Protein 3AL3 (pdb70)

Radius of gyration: 18.43 Å; Cα contacts (8 Å, |Δi|>4): 423; chains: 2; bounding box: 48×38×52 Å

GO terms:
  GO:0090734 site of DNA damage (C, IDA)
  GO:1990166 protein localization to site of double-strand break (P, IDA)
  GO:0140463 chromatin-protein adaptor activity (F, IDA)
  GO:0000077 DNA damage checkpoint signaling (P, IDA)
  GO:0035861 site of double-strand break (C, IDA)
  GO:0005694 chromosome (C, IDA)
  GO:0043539 protein serine/threonine kinase activator activity (F, IDA)
  GO:0141112 broken chromosome clustering (P, IDA)
  GO:0051276 chromosome organization (P, IDA)
  GO:0097680 double-strand break repair via classical nonhomologous end joining (P, IDA)
  GO:0097681 double-strand break repair via alternative nonhomologous end joining (P, IDA)
  GO:0006974 DNA damage response (P, IDA)
  GO:0140031 phosphorylation-dependent prote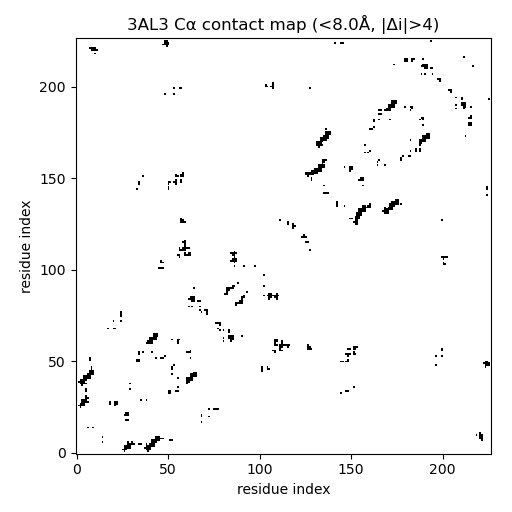in binding (F, IDA)
  GO:0000076 DNA replication checkpoint signaling (P, IDA)
  GO:0000724 double-strand break repair via homologous recombination (P, IDA)
  GO:0005634 nucleus (C, EXP)
  GO:0005694 chromosome (C, EXP)
  GO:0005515 protein binding (F, IPI)
  GO:0005515 protein binding (F, TAS)
  GO:0005634 nucleus (C, TAS)

InterPro domains:
  IPR001357 BRCT domain [PF00533] (105-175)
  IPR001357 BRCT domain [PF00533] (196-271)
  IPR001357 BRCT domain [PF00533] (355-431)
  IPR001357 BRCT domain [PF00533] (549-620)
  IPR001357 BRCT domain [PF00533] (643-723)
  IPR001357 BRCT domain [PF00533] (902-977)
  IPR001357 BRCT domain [PF00533] (1262-1337)
  IPR001357 BRCT domain [PS50172] (101-172)
  IPR001357 BRCT domain [PS50172] (195-284)
  IPR001357 BRCT domain [PS50172] (354-444)
  IPR001357 BRCT domain [PS50172] (548-633)
  IPR001357 BRCT domain [PS50172] (641-738)
  IPR001357 BRCT domain [PS50172] (900-991)
  IPR001357 BRCT domain [PS50172] (1259-1351)
  IPR001357 BRCT domain [SM00292] (103-179)
  IPR001357 BRCT domain [SM00292] (197-274)
  IPR001357 BRCT domain [SM00292] (356-434)
  IPR001357 BRCT domain [SM00292] (550-623)
  IPR001357 BRCT domain [SM00292] (643-728)
  IPR001357 BRCT domain [SM00292] (902-981)

Organism: Homo sapiens (NCBI:txid9606)

Secondary structure (DSSP, 8-state):
---EEEEES--HHHHHHHHHHHHHTT-EE---SS--TT-SEEEESS--SSHHHHHHHHTT-EEE-THHHHHHHHHTS---SGGGBTTSHHHHTT--S--HHHHHHHHHHHHHHHHHHHHHTTT----TTTT-EEEEE--TTTHHHHHHHHHHTT-EE-SS--GGGTTT-SEEEE-----HHHHHHTT-EEEETHHHHHHHH-SSPPPGGGGB-GGG--/-TT---S--

Structure (mmCIF, N/CA/C/O backbone):
data_3AL3
#
_entry.id   3AL3
#
_cell.length_a   78.069
_cell.length_b   78.069
_cell.length_c   136.766
_cell.angle_alpha   90.00
_cell.angle_beta   90.00
_cell.angle_gamma   120.00
#
_symmetry.space_group_name_H-M   'P 62 2 2'
#
loop_
_entity.id
_entity.type
_entity.pdbx_description
1 polymer 'DNA topoisomerase 2-binding protein 1'
2 polymer 'Peptide of Fanconi anemia group J protein'
3 non-polymer 'FORMIC ACID'
4 water water
#
loop_
_atom_site.group_PDB
_atom_site.id
_atom_site.type_symbol
_atom_site.label_atom_id
_atom_site.label_alt_id
_atom_site.label_comp_id
_atom_site.label_asym_id
_atom_site.label_entity_id
_atom_site.label_seq_id
_atom_site.pdbx_PDB_ins_code
_atom_site.Cartn_x
_atom_site.Cartn_y
_atom_site.Cartn_z
_atom_site.occupancy
_atom_site.B_iso_or_equiv
_atom_site.auth_seq_id
_atom_site.auth_comp_id
_atom_site.auth_asym_id
_atom_site.auth_atom_id
_atom_site.pdbx_PDB_model_num
ATOM 1 N N . LYS A 1 8 ? -42.483 -21.406 -7.857 1.00 63.31 1266 LYS A N 1
ATOM 2 C CA . LYS A 1 8 ? -41.116 -21.244 -7.301 1.00 60.58 1266 LYS A CA 1
ATOM 3 C C . LYS A 1 8 ? -40.932 -19.830 -6.745 1.00 58.44 1266 LYS A C 1
ATOM 4 O O . LYS A 1 8 ? -41.573 -18.887 -7.218 1.00 58.68 1266 LYS A O 1
ATOM 6 N N . GLN A 1 9 ? -40.054 -19.692 -5.752 1.00 56.20 1267 GLN A N 1
ATOM 7 C CA . GLN A 1 9 ? -39.693 -18.387 -5.197 1.00 53.50 1267 GLN A CA 1
ATOM 8 C C . GLN A 1 9 ? -38.498 -17.757 -5.902 1.00 49.92 1267 GLN A C 1
ATOM 9 O O . GLN A 1 9 ? -37.539 -18.442 -6.252 1.00 49.49 1267 GLN A O 1
ATOM 15 N N . TYR A 1 10 ? -38.565 -16.445 -6.101 1.00 47.19 1268 TYR A N 1
ATOM 16 C CA . TYR A 1 10 ? -37.507 -15.707 -6.800 1.00 43.87 1268 TYR A CA 1
ATOM 17 C C . TYR A 1 10 ? -37.128 -14.511 -5.949 1.00 41.54 1268 TYR A C 1
ATOM 18 O O . TYR A 1 10 ? -37.580 -13.387 -6.185 1.00 41.19 1268 TYR A O 1
ATOM 27 N N . ILE A 1 11 ? -36.313 -14.779 -4.941 1.00 39.28 1269 ILE A N 1
ATOM 28 C CA . ILE A 1 11 ? -35.926 -13.768 -3.984 1.00 37.83 1269 ILE A CA 1
ATOM 29 C C . ILE A 1 11 ? -34.463 -13.428 -4.226 1.00 35.37 1269 ILE A C 1
ATOM 30 O O . ILE A 1 11 ? -33.572 -14.226 -3.972 1.00 35.41 1269 ILE A O 1
ATOM 35 N N . PHE A 1 12 ? -34.233 -12.236 -4.745 1.00 34.24 1270 PHE A N 1
ATOM 36 C CA . PHE A 1 12 ? -32.903 -11.830 -5.191 1.00 32.68 1270 PHE A CA 1
ATOM 37 C C . PHE A 1 12 ? -32.157 -10.987 -4.176 1.00 32.22 1270 PHE A C 1
ATOM 38 O O . PHE A 1 12 ? -32.756 -10.245 -3.403 1.00 32.00 1270 PHE A O 1
ATOM 46 N N . GLN A 1 13 ? -30.836 -11.118 -4.200 1.00 31.63 1271 GLN A N 1
ATOM 47 C CA . GLN A 1 13 ? -29.973 -10.018 -3.794 1.00 31.56 1271 GLN A CA 1
ATOM 48 C C . GLN A 1 13 ? -29.137 -9.610 -5.005 1.00 31.18 1271 GLN A C 1
ATOM 49 O O . GLN A 1 13 ? -29.122 -10.307 -6.021 1.00 31.13 1271 GLN A O 1
ATOM 55 N N . LEU A 1 14 ? -28.475 -8.465 -4.897 1.00 30.69 1272 LEU A N 1
ATOM 56 C CA . LEU A 1 14 ? -27.671 -7.911 -5.969 1.00 30.31 1272 LEU A CA 1
ATOM 57 C C . LEU A 1 14 ? -26.327 -7.547 -5.371 1.00 30.21 1272 LEU A C 1
ATOM 58 O O . LEU A 1 14 ? -26.258 -7.155 -4.198 1.00 30.54 1272 LEU A O 1
ATOM 63 N N . SER A 1 15 ? -25.263 -7.707 -6.157 1.00 29.47 1273 SER A N 1
ATOM 64 C CA . SER A 1 15 ? -23.914 -7.449 -5.678 1.00 29.19 1273 SER A CA 1
ATOM 65 C C . SER A 1 15 ? -23.011 -6.980 -6.813 1.00 30.43 1273 SER A C 1
ATOM 66 O O . SER A 1 15 ? -23.183 -7.396 -7.958 1.00 30.28 1273 SER A O 1
ATOM 69 N N . SER A 1 16 ? -22.072 -6.097 -6.463 1.00 31.21 1274 SER A N 1
ATOM 70 C CA A SER A 1 16 ? -21.076 -5.557 -7.398 0.50 32.53 1274 SER A CA 1
ATOM 71 C CA B SER A 1 16 ? -21.075 -5.577 -7.395 0.50 32.56 1274 SER A CA 1
ATOM 72 C C . SER A 1 16 ? -21.711 -5.039 -8.682 1.00 33.37 1274 SER A C 1
ATOM 73 O O . SER A 1 16 ? -21.301 -5.410 -9.788 1.00 33.74 1274 SER A O 1
ATOM 78 N N . LEU A 1 17 ? -22.725 -4.183 -8.513 1.00 33.65 1275 LEU A N 1
ATOM 79 C CA . LEU A 1 17 ? -23.401 -3.490 -9.600 1.00 34.56 1275 LEU A CA 1
ATOM 80 C C . LEU A 1 17 ? -23.409 -1.982 -9.332 1.00 36.39 1275 LEU A C 1
ATOM 81 O O . LEU A 1 17 ? -23.398 -1.547 -8.183 1.00 36.07 1275 LEU A O 1
ATOM 86 N N . ASN A 1 18 ? -23.387 -1.201 -10.407 1.00 38.35 1276 ASN A N 1
ATOM 87 C CA A ASN A 1 18 ? -23.548 0.252 -10.325 0.50 40.93 1276 ASN A CA 1
ATOM 88 C CA B ASN A 1 18 ? -23.557 0.247 -10.361 0.50 41.03 1276 ASN A CA 1
ATOM 89 C C . ASN A 1 18 ? -24.915 0.588 -9.727 1.00 41.31 1276 ASN A C 1
ATOM 90 O O . ASN A 1 18 ? -25.880 -0.151 -9.918 1.00 40.69 1276 ASN A O 1
ATOM 99 N N . PRO A 1 19 ? -25.018 1.713 -8.989 1.00 43.66 1277 PRO A N 1
ATOM 100 C CA . PRO A 1 19 ? -26.329 2.087 -8.434 1.00 44.26 1277 PRO A CA 1
ATOM 101 C C . PRO A 1 19 ? -27.480 2.110 -9.437 1.00 44.70 1277 PRO A C 1
ATOM 102 O O . PRO A 1 19 ? -28.593 1.695 -9.101 1.00 44.44 1277 PRO A O 1
ATOM 106 N N . GLN A 1 20 ? -27.223 2.589 -10.651 1.00 45.59 1278 GLN A N 1
ATOM 107 C CA . GLN A 1 20 ? -28.268 2.656 -11.659 1.00 45.73 1278 GLN A CA 1
ATOM 108 C C . GLN A 1 20 ? -28.667 1.250 -12.121 1.00 43.96 1278 GLN A C 1
ATOM 109 O O . GLN A 1 20 ? -29.860 0.990 -12.330 1.00 43.92 1278 GLN A O 1
ATOM 115 N N . GLU A 1 21 ? -27.694 0.346 -12.258 1.00 42.30 1279 GLU A N 1
ATOM 116 C CA . GLU A 1 21 ? -28.000 -1.067 -12.504 1.00 41.06 1279 GLU A CA 1
ATOM 117 C C . GLU A 1 21 ? -28.908 -1.649 -11.412 1.00 39.36 1279 GLU A C 1
ATOM 118 O O . GLU A 1 21 ? -29.852 -2.371 -11.724 1.00 38.92 1279 GLU A O 1
ATOM 124 N N . ARG A 1 22 ? -28.606 -1.355 -10.148 1.00 39.16 1280 ARG A N 1
ATOM 125 C CA . ARG A 1 22 ? -29.354 -1.902 -9.008 1.00 38.42 1280 ARG A CA 1
ATOM 126 C C . ARG A 1 22 ? -30.801 -1.426 -8.994 1.00 39.23 1280 ARG A C 1
ATOM 127 O O . ARG A 1 22 ? -31.718 -2.205 -8.721 1.00 38.55 1280 ARG A O 1
ATOM 135 N N . ILE A 1 23 ? -30.985 -0.143 -9.281 1.00 40.18 1281 ILE A N 1
ATOM 136 C CA . ILE A 1 23 ? -32.298 0.463 -9.358 1.00 41.51 1281 ILE A CA 1
ATOM 137 C C . ILE A 1 23 ? -33.089 -0.143 -10.530 1.00 40.75 1281 ILE A C 1
ATOM 138 O O . ILE A 1 23 ? -34.236 -0.568 -10.346 1.00 40.75 1281 ILE A O 1
ATOM 143 N N . ASP A 1 24 ? -32.459 -0.208 -11.705 1.00 40.02 1282 ASP A N 1
ATOM 144 C CA A ASP A 1 24 ? -33.089 -0.776 -12.904 0.50 39.70 1282 ASP A CA 1
ATOM 145 C CA B ASP A 1 24 ? -33.080 -0.775 -12.897 0.50 40.16 1282 ASP A CA 1
ATOM 146 C C . ASP A 1 24 ? -33.515 -2.218 -12.669 1.00 38.63 1282 ASP A C 1
ATOM 147 O O . ASP A 1 24 ? -34.585 -2.633 -13.101 1.00 39.26 1282 ASP A O 1
ATOM 156 N N . TYR A 1 25 ? -32.668 -2.991 -12.002 1.00 37.34 1283 TYR A N 1
ATOM 157 C CA . TYR A 1 25 ? -32.955 -4.403 -11.812 1.00 36.07 1283 TYR A CA 1
ATOM 158 C C . TYR A 1 25 ? -33.929 -4.698 -10.682 1.00 35.99 1283 TYR A C 1
ATOM 159 O O . TYR A 1 25 ? -34.661 -5.681 -10.748 1.00 35.93 1283 TYR A O 1
ATOM 168 N N . CYS A 1 26 ? -33.921 -3.857 -9.653 1.00 36.49 1284 CYS A N 1
ATOM 169 C CA A CYS A 1 26 ? -34.925 -3.937 -8.590 0.70 37.49 1284 CYS A CA 1
ATOM 170 C CA B CYS A 1 26 ? -34.914 -3.926 -8.590 0.30 37.56 1284 CYS A CA 1
ATOM 171 C C . CYS A 1 26 ? -36.304 -3.766 -9.204 1.00 38.30 1284 CYS A C 1
ATOM 172 O O . CYS A 1 26 ? -37.214 -4.517 -8.899 1.00 39.07 1284 CYS A O 1
ATOM 177 N N . HIS A 1 27 ? -36.437 -2.774 -10.079 1.00 38.86 1285 HIS A N 1
ATOM 178 C CA . HIS A 1 27 ? -37.683 -2.501 -10.776 1.00 39.75 1285 HIS A CA 1
ATOM 179 C C . HIS A 1 27 ? -38.061 -3.668 -11.684 1.00 39.08 1285 HIS A C 1
ATOM 180 O O . HIS A 1 27 ? -39.212 -4.080 -11.697 1.00 39.26 1285 HIS A O 1
ATOM 187 N N . LEU A 1 28 ? -37.095 -4.216 -12.427 1.00 37.41 1286 LEU A N 1
ATOM 188 C CA . LEU A 1 28 ? -37.415 -5.324 -13.325 1.00 36.78 1286 LEU A CA 1
ATOM 189 C C . LEU A 1 28 ? -37.881 -6.544 -12.527 1.00 36.73 1286 LEU A C 1
ATOM 190 O O . LEU A 1 28 ? -38.907 -7.146 -12.841 1.00 37.34 1286 LEU A O 1
ATOM 195 N N . ILE A 1 29 ? -37.141 -6.893 -11.479 1.00 36.12 1287 ILE A N 1
ATOM 196 C CA . ILE A 1 29 ? -37.461 -8.069 -10.685 1.00 36.24 1287 ILE A CA 1
ATOM 197 C C . ILE A 1 29 ? -38.879 -7.979 -10.086 1.00 38.67 1287 ILE A C 1
ATOM 198 O O . ILE A 1 29 ? -39.632 -8.968 -10.080 1.00 39.07 1287 ILE A O 1
ATOM 203 N N . GLU A 1 30 ? -39.247 -6.788 -9.612 1.00 39.65 1288 GLU A N 1
ATOM 204 C CA . GLU A 1 30 ? -40.556 -6.595 -9.012 1.00 42.79 1288 GLU A CA 1
ATOM 205 C C . GLU A 1 30 ? -41.647 -6.743 -10.084 1.00 43.95 1288 GLU A C 1
ATOM 206 O O . GLU A 1 30 ? -42.662 -7.403 -9.848 1.00 44.41 1288 GLU A O 1
ATOM 212 N N . LYS A 1 31 ? -41.401 -6.135 -11.248 1.00 43.52 1289 LYS A N 1
ATOM 213 C CA . LYS A 1 31 ? -42.286 -6.173 -12.405 1.00 45.20 1289 LYS A CA 1
ATOM 214 C C . LYS A 1 31 ? -42.552 -7.626 -12.809 1.00 45.18 1289 LYS A C 1
ATOM 215 O O . LYS A 1 31 ? -43.667 -7.985 -13.178 1.00 46.86 1289 LYS A O 1
ATOM 221 N N . LEU A 1 32 ? -41.520 -8.458 -12.711 1.00 43.74 1290 LEU A N 1
ATOM 222 C CA . LEU A 1 32 ? -41.584 -9.871 -13.084 1.00 43.52 1290 LEU A CA 1
ATOM 223 C C . LEU A 1 32 ? -42.234 -10.727 -12.003 1.00 44.32 1290 LEU A C 1
ATOM 224 O O . LEU A 1 32 ? -42.531 -11.896 -12.222 1.00 44.89 1290 LEU A O 1
ATOM 229 N N . GLY A 1 33 ? -42.435 -10.144 -10.832 1.00 44.15 1291 GLY A N 1
ATOM 230 C CA . GLY A 1 33 ? -43.081 -10.858 -9.736 1.00 46.21 1291 GLY A CA 1
ATOM 231 C C . GLY A 1 33 ? -42.161 -11.439 -8.677 1.00 45.37 1291 GLY A C 1
ATOM 232 O O . GLY A 1 33 ? -42.624 -12.162 -7.794 1.00 46.98 1291 GLY A O 1
ATOM 233 N N . GLY A 1 34 ? -40.868 -11.122 -8.742 1.00 43.51 1292 GLY A N 1
ATOM 234 C CA . GLY A 1 34 ? -39.937 -11.552 -7.704 1.00 42.29 1292 GLY A CA 1
ATOM 235 C C . GLY A 1 34 ? -39.783 -10.513 -6.607 1.00 42.68 1292 GLY A C 1
ATOM 236 O O . GLY A 1 34 ? -40.483 -9.494 -6.599 1.00 43.32 1292 GLY A O 1
ATOM 237 N N . LEU A 1 35 ? -38.862 -10.772 -5.682 1.00 41.89 1293 LEU A N 1
ATOM 238 C CA . LEU A 1 35 ? -38.515 -9.823 -4.629 1.00 42.34 1293 LEU A CA 1
ATOM 239 C C . LEU A 1 35 ? -37.017 -9.569 -4.635 1.00 40.90 1293 LEU A C 1
ATOM 240 O O . LEU A 1 35 ? -36.229 -10.432 -5.058 1.00 39.70 1293 LEU A O 1
ATOM 245 N N . VAL A 1 36 ? -36.633 -8.378 -4.181 1.00 40.97 1294 VAL A N 1
ATOM 246 C CA . VAL A 1 36 ? -35.229 -8.060 -3.953 1.00 40.02 1294 VAL A CA 1
ATOM 247 C C . VAL A 1 36 ? -35.049 -7.681 -2.490 1.00 40.68 1294 VAL A C 1
ATOM 248 O O . VAL A 1 36 ? -35.815 -6.890 -1.919 1.00 41.64 1294 VAL A O 1
ATOM 252 N N . ILE A 1 37 ? -34.041 -8.275 -1.881 1.00 39.98 1295 ILE A N 1
ATOM 253 C CA . ILE A 1 37 ? -33.635 -7.882 -0.543 1.00 40.84 1295 ILE A CA 1
ATOM 254 C C . ILE A 1 37 ? -32.509 -6.865 -0.729 1.00 40.34 1295 ILE A C 1
ATOM 255 O O . ILE A 1 37 ? -31.372 -7.225 -1.105 1.00 39.89 1295 ILE A O 1
ATOM 260 N N . GLU A 1 38 ? -32.852 -5.605 -0.502 1.00 41.20 1296 GLU A N 1
ATOM 261 C CA . GLU A 1 38 ? -31.940 -4.479 -0.647 1.00 42.31 1296 GLU A CA 1
ATOM 262 C C . GLU A 1 38 ? -31.252 -4.213 0.681 1.00 42.76 1296 GLU A C 1
ATOM 263 O O . GLU A 1 38 ? -31.704 -3.404 1.480 1.00 44.39 1296 GLU A O 1
ATOM 269 N N . LYS A 1 39 ? -30.196 -4.970 0.938 1.00 41.65 1297 LYS A N 1
ATOM 270 C CA . LYS A 1 39 ? -29.411 -4.817 2.146 1.00 41.97 1297 LYS A CA 1
ATOM 271 C C . LYS A 1 39 ? -27.972 -4.823 1.695 1.00 40.89 1297 LYS A C 1
ATOM 272 O O . LYS A 1 39 ? -27.646 -5.409 0.651 1.00 38.88 1297 LYS A O 1
ATOM 278 N N . GLN A 1 40 ? -27.126 -4.181 2.495 1.00 42.07 1298 GLN A N 1
ATOM 279 C CA . GLN A 1 40 ? -25.688 -4.164 2.291 1.00 41.51 1298 GLN A CA 1
ATOM 280 C C . GLN A 1 40 ? -25.117 -5.519 2.653 1.00 40.10 1298 GLN A C 1
ATOM 281 O O . GLN A 1 40 ? -24.025 -5.890 2.197 1.00 39.60 1298 GLN A O 1
ATOM 287 N N . CYS A 1 41 ? -25.850 -6.248 3.493 1.00 39.52 1299 CYS A N 1
ATOM 288 C CA A CYS A 1 41 ? -25.332 -7.533 3.928 0.50 37.87 1299 CYS A CA 1
ATOM 289 C CA B CYS A 1 41 ? -25.457 -7.546 4.046 0.50 38.90 1299 CYS A CA 1
ATOM 290 C C . CYS A 1 41 ? -26.065 -8.703 3.289 1.00 37.34 1299 CYS A C 1
ATOM 291 O O . CYS A 1 41 ? -27.111 -8.543 2.652 1.00 37.38 1299 CYS A O 1
ATOM 296 N N . PHE A 1 42 ? -25.470 -9.874 3.451 1.00 35.37 1300 PHE A N 1
ATOM 297 C CA . PHE A 1 42 ? -26.057 -11.082 2.930 1.00 35.36 1300 PHE A CA 1
ATOM 298 C C . PHE A 1 42 ? -27.282 -11.441 3.747 1.00 36.34 1300 PHE A C 1
ATOM 299 O O . PHE A 1 42 ? -27.306 -11.240 4.956 1.00 36.76 1300 PHE A O 1
ATOM 307 N N . ASP A 1 43 ? -28.299 -11.967 3.074 1.00 36.84 1301 ASP A N 1
ATOM 308 C CA . ASP A 1 43 ? -29.516 -12.389 3.752 1.00 37.85 1301 ASP A CA 1
ATOM 309 C C . ASP A 1 43 ? -29.852 -13.780 3.220 1.00 37.96 1301 ASP A C 1
ATOM 310 O O . ASP A 1 43 ? -30.167 -13.925 2.039 1.00 37.57 1301 ASP A O 1
ATOM 315 N N . PRO A 1 44 ? -29.772 -14.809 4.088 1.00 38.95 1302 PRO A N 1
ATOM 316 C CA . PRO A 1 44 ? -30.029 -16.221 3.744 1.00 39.56 1302 PRO A CA 1
ATOM 317 C C . PRO A 1 44 ? -31.435 -16.544 3.203 1.00 40.55 1302 PRO A C 1
ATOM 318 O O . PRO A 1 44 ? -31.629 -17.617 2.633 1.00 41.60 1302 PRO A O 1
ATOM 322 N N . THR A 1 45 ? -32.392 -15.630 3.361 1.00 40.66 1303 THR A N 1
ATOM 323 C CA . THR A 1 45 ? -33.730 -15.764 2.754 1.00 41.42 1303 THR A CA 1
ATOM 324 C C . THR A 1 45 ? -33.692 -15.753 1.213 1.00 40.55 1303 THR A C 1
ATOM 325 O O . THR A 1 45 ? -34.577 -16.326 0.566 1.00 41.23 1303 THR A O 1
ATOM 329 N N . CYS A 1 46 ? -32.687 -15.095 0.632 1.00 38.40 1304 CYS A N 1
ATOM 330 C CA . CYS A 1 46 ? -32.584 -14.998 -0.829 1.00 38.16 1304 CYS A CA 1
ATOM 331 C C . CYS A 1 46 ? -32.358 -16.362 -1.499 1.00 37.76 1304 CYS A C 1
ATOM 332 O O . CYS A 1 46 ? -31.853 -17.307 -0.877 1.00 38.01 1304 CYS A O 1
ATOM 335 N N . THR A 1 47 ? -32.762 -16.469 -2.761 1.00 37.58 1305 THR A N 1
ATOM 336 C CA . THR A 1 47 ? -32.642 -17.731 -3.503 1.00 37.50 1305 THR A CA 1
ATOM 337 C C . THR A 1 47 ? -31.738 -17.563 -4.726 1.00 36.81 1305 THR A C 1
ATOM 338 O O . THR A 1 47 ? -31.174 -18.541 -5.232 1.00 36.65 1305 THR A O 1
ATOM 342 N N . HIS A 1 48 ? -31.632 -16.319 -5.199 1.00 35.28 1306 HIS A N 1
ATOM 343 C CA . HIS A 1 48 ? -30.826 -15.974 -6.362 1.00 34.22 1306 HIS A CA 1
ATOM 344 C C . HIS A 1 48 ? -30.040 -14.740 -6.025 1.00 33.12 1306 HIS A C 1
ATOM 345 O O . HIS A 1 48 ? -30.469 -13.938 -5.195 1.00 33.07 1306 HIS A O 1
ATOM 352 N N . ILE A 1 49 ? -28.904 -14.569 -6.699 1.00 32.66 1307 ILE A N 1
ATOM 353 C CA . ILE A 1 49 ? -28.159 -13.317 -6.630 1.00 32.14 1307 ILE A CA 1
ATOM 354 C C . ILE A 1 49 ? -27.632 -13.039 -8.032 1.00 31.77 1307 ILE A C 1
ATOM 355 O O . ILE A 1 49 ? -27.149 -13.949 -8.717 1.00 31.43 1307 ILE A O 1
ATOM 360 N N . VAL A 1 50 ? -27.772 -11.792 -8.469 1.00 31.13 1308 VAL A N 1
ATOM 361 C CA . VAL A 1 50 ? -27.153 -11.348 -9.709 1.00 30.75 1308 VAL A CA 1
ATOM 362 C C . VAL A 1 50 ? -25.916 -10.541 -9.323 1.00 30.97 1308 VAL A C 1
ATOM 363 O O . VAL A 1 50 ? -25.993 -9.637 -8.483 1.00 29.35 1308 VAL A O 1
ATOM 367 N N . VAL A 1 51 ? -24.783 -10.902 -9.928 1.00 31.51 1309 VAL A N 1
ATOM 368 C CA . VAL A 1 51 ? -23.479 -10.342 -9.575 1.00 31.98 1309 VAL A CA 1
ATOM 369 C C . VAL A 1 51 ? -22.854 -9.715 -10.817 1.00 33.08 1309 VAL A C 1
ATOM 370 O O . VAL A 1 51 ? -22.825 -10.337 -11.892 1.00 33.01 1309 VAL A O 1
ATOM 374 N N . GLY A 1 52 ? -22.381 -8.472 -10.679 1.00 33.67 1310 GLY A N 1
ATOM 375 C CA . GLY A 1 52 ? -21.753 -7.772 -11.807 1.00 34.72 1310 GLY A CA 1
ATOM 376 C C . GLY A 1 52 ? -20.347 -8.290 -12.013 1.00 36.61 1310 GLY A C 1
ATOM 377 O O . GLY A 1 52 ? -19.937 -8.574 -13.146 1.00 37.30 1310 GLY A O 1
ATOM 378 N N . HIS A 1 53 ? -19.626 -8.442 -10.901 1.00 36.79 1311 HIS A N 1
ATOM 379 C CA . HIS A 1 53 ? -18.238 -8.896 -10.903 1.00 39.08 1311 HIS A CA 1
ATOM 380 C C . HIS A 1 53 ? -17.991 -9.862 -9.756 1.00 38.24 1311 HIS A C 1
ATOM 381 O O . HIS A 1 53 ? -18.127 -9.487 -8.593 1.00 38.60 1311 HIS A O 1
ATOM 388 N N . PRO A 1 54 ? -17.640 -11.116 -10.071 1.00 38.49 1312 PRO A N 1
ATOM 389 C CA . PRO A 1 54 ? -17.288 -12.054 -8.996 1.00 38.04 1312 PRO A CA 1
ATOM 390 C C . PRO A 1 54 ? -16.147 -11.514 -8.110 1.00 38.42 1312 PRO A C 1
ATOM 391 O O . PRO A 1 54 ? -15.089 -11.169 -8.625 1.00 39.77 1312 PRO A O 1
ATOM 395 N N . LEU A 1 55 ? -16.385 -11.421 -6.798 1.00 37.75 1313 LEU A N 1
ATOM 396 C CA . LEU A 1 55 ? -15.435 -10.846 -5.826 1.00 37.70 1313 LEU A CA 1
ATOM 397 C C . LEU A 1 55 ? -15.479 -11.666 -4.535 1.00 36.73 1313 LEU A C 1
ATOM 398 O O . LEU A 1 55 ? -16.406 -12.454 -4.330 1.00 37.00 1313 LEU A O 1
ATOM 403 N N . ARG A 1 56 ? -14.488 -11.489 -3.666 1.00 36.40 1314 ARG A N 1
ATOM 404 C CA . ARG A 1 56 ? -14.450 -12.181 -2.377 1.00 35.99 1314 ARG A CA 1
ATOM 405 C C . ARG A 1 56 ? -15.147 -11.335 -1.301 1.00 34.76 1314 ARG A C 1
ATOM 406 O O . ARG A 1 56 ? -14.573 -11.030 -0.244 1.00 34.12 1314 ARG A O 1
ATOM 414 N N . ASN A 1 57 ? -16.377 -10.938 -1.600 1.00 33.78 1315 ASN A N 1
ATOM 415 C CA . ASN A 1 57 ? -17.161 -10.165 -0.655 1.00 33.18 1315 ASN A CA 1
ATOM 416 C C . ASN A 1 57 ? -18.203 -11.054 0.000 1.00 32.46 1315 ASN A C 1
ATOM 417 O O . ASN A 1 57 ? -18.380 -12.230 -0.383 1.00 32.49 1315 ASN A O 1
ATOM 422 N N . GLU A 1 58 ? -18.866 -10.503 1.011 1.00 32.09 1316 GLU A N 1
ATOM 423 C CA . GLU A 1 58 ? -19.807 -11.228 1.837 1.00 30.86 1316 GLU A CA 1
ATOM 424 C C . GLU A 1 58 ? -20.934 -11.871 1.036 1.00 30.48 1316 GLU A C 1
ATOM 425 O O . GLU A 1 58 ? -21.190 -13.066 1.186 1.00 30.45 1316 GLU A O 1
ATOM 431 N N . LYS A 1 59 ? -21.630 -11.102 0.202 1.00 31.01 1317 LYS A N 1
ATOM 432 C CA . LYS A 1 59 ? -22.752 -11.690 -0.577 1.00 30.67 1317 LYS A CA 1
ATOM 433 C C . LYS A 1 59 ? -22.338 -12.835 -1.506 1.00 30.63 1317 LYS A C 1
ATOM 434 O O . LYS A 1 59 ? -23.035 -13.852 -1.624 1.00 31.23 1317 LYS A O 1
ATOM 440 N N . TYR A 1 60 ? -21.226 -12.663 -2.204 1.00 30.79 1318 TYR A N 1
ATOM 441 C CA . TYR A 1 60 ? -20.805 -13.671 -3.171 1.00 30.76 1318 TYR A CA 1
ATOM 442 C C . TYR A 1 60 ? -20.428 -14.974 -2.473 1.00 31.36 1318 TYR A C 1
ATOM 443 O O . TYR A 1 60 ? -20.979 -16.046 -2.785 1.00 31.43 1318 TYR A O 1
ATOM 452 N N . LEU A 1 61 ? -19.522 -14.872 -1.505 1.00 30.81 1319 LEU A N 1
ATOM 453 C CA . LEU A 1 61 ? -19.029 -16.055 -0.800 1.00 32.00 1319 LEU A CA 1
ATOM 454 C C . LEU A 1 61 ? -20.119 -16.767 -0.024 1.00 32.72 1319 LEU A C 1
ATOM 455 O O . LEU A 1 61 ? -20.160 -17.998 -0.022 1.00 33.98 1319 LEU A O 1
ATOM 460 N N . ALA A 1 62 ? -20.996 -16.004 0.629 1.00 32.36 1320 ALA A N 1
ATOM 461 C CA . ALA A 1 62 ? -22.072 -16.610 1.405 1.00 33.11 1320 ALA A CA 1
ATOM 462 C C . ALA A 1 62 ? -23.135 -17.311 0.526 1.00 34.00 1320 ALA A C 1
ATOM 463 O O . ALA A 1 62 ? -23.706 -18.329 0.925 1.00 34.40 1320 ALA A O 1
ATOM 465 N N . SER A 1 63 ? -23.421 -16.734 -0.640 1.00 33.39 1321 SER A N 1
ATOM 466 C CA . SER A 1 63 ? -24.303 -17.362 -1.625 1.00 34.45 1321 SER A CA 1
ATOM 467 C C . SER A 1 63 ? -23.733 -18.694 -2.110 1.00 34.91 1321 SER A C 1
ATOM 468 O O . SER A 1 63 ? -24.464 -19.651 -2.300 1.00 35.87 1321 SER A O 1
ATOM 471 N N . VAL A 1 64 ? -22.425 -18.741 -2.330 1.00 34.95 1322 VAL A N 1
ATOM 472 C CA . VAL A 1 64 ? -21.771 -19.984 -2.721 1.00 35.86 1322 VAL A CA 1
ATOM 473 C C . VAL A 1 64 ? -21.829 -21.006 -1.582 1.00 36.54 1322 VAL A C 1
ATOM 474 O O . VAL A 1 64 ? -22.197 -22.168 -1.803 1.00 37.36 1322 VAL A O 1
ATOM 478 N N . ALA A 1 65 ? -21.498 -20.563 -0.364 1.00 35.44 1323 ALA A N 1
ATOM 479 C CA . ALA A 1 65 ? -21.508 -21.439 0.804 1.00 35.99 1323 ALA A CA 1
ATOM 480 C C . ALA A 1 65 ? -22.865 -22.070 1.016 1.00 37.05 1323 ALA A C 1
ATOM 481 O O . ALA A 1 65 ? -22.963 -23.156 1.597 1.00 38.50 1323 ALA A O 1
ATOM 483 N N . ALA A 1 66 ? -23.921 -21.406 0.544 1.00 36.76 1324 ALA A N 1
ATOM 484 C CA . ALA A 1 66 ? -25.269 -21.963 0.695 1.00 37.83 1324 ALA A CA 1
ATOM 485 C C . ALA A 1 66 ? -25.834 -22.508 -0.611 1.00 38.14 1324 ALA A C 1
ATOM 486 O O . ALA A 1 66 ? -26.974 -22.954 -0.653 1.00 39.01 1324 ALA A O 1
ATOM 488 N N . GLY A 1 67 ? -25.042 -22.453 -1.676 1.00 37.69 1325 GLY A N 1
ATOM 489 C CA . GLY A 1 67 ? -25.457 -23.010 -2.966 1.00 38.38 1325 GLY A CA 1
ATOM 490 C C . GLY A 1 67 ? -26.621 -22.286 -3.620 1.00 37.83 1325 GLY A C 1
ATOM 491 O O . GLY A 1 67 ? -27.530 -22.913 -4.134 1.00 38.93 1325 GLY A O 1
ATOM 492 N N . LYS A 1 68 ? -26.593 -20.957 -3.609 1.00 36.30 1326 LYS A N 1
ATOM 493 C CA . LYS A 1 68 ? -27.624 -20.181 -4.289 1.00 35.63 1326 LYS A CA 1
ATOM 494 C C . LYS A 1 68 ? -27.331 -20.156 -5.791 1.00 35.27 1326 LYS A C 1
ATOM 495 O O . LYS A 1 68 ? -26.223 -20.484 -6.211 1.00 33.61 1326 LYS A O 1
ATOM 501 N N . TRP A 1 69 ? -28.329 -19.780 -6.589 1.00 35.34 1327 TRP A N 1
ATOM 502 C CA . TRP A 1 69 ? -28.086 -19.420 -7.979 1.00 35.41 1327 TRP A CA 1
ATOM 503 C C . TRP A 1 69 ? -27.272 -18.134 -8.016 1.00 34.16 1327 TRP A C 1
ATOM 504 O O . TRP A 1 69 ? -27.705 -17.117 -7.474 1.00 33.53 1327 TRP A O 1
ATOM 515 N N . VAL A 1 70 ? -26.089 -18.188 -8.626 1.00 33.81 1328 VAL A N 1
ATOM 516 C CA . VAL A 1 70 ? -25.219 -17.014 -8.759 1.00 32.50 1328 VAL A CA 1
ATOM 517 C C . VAL A 1 70 ? -25.154 -16.648 -10.243 1.00 32.95 1328 VAL A C 1
ATOM 518 O O . VAL A 1 70 ? -24.564 -17.368 -11.047 1.00 32.93 1328 VAL A O 1
ATOM 522 N N . LEU A 1 71 ? -25.807 -15.543 -10.600 1.00 32.97 1329 LEU A N 1
ATOM 523 C CA . LEU A 1 71 ? -26.187 -15.329 -11.986 1.00 33.62 1329 LEU A CA 1
ATOM 524 C C . LEU A 1 71 ? -25.618 -14.053 -12.576 1.00 33.81 1329 LEU A C 1
ATOM 525 O O . LEU A 1 71 ? -25.476 -13.038 -11.891 1.00 32.81 1329 LEU A O 1
ATOM 530 N N . HIS A 1 72 ? -25.280 -14.140 -13.857 1.00 33.85 1330 HIS A N 1
ATOM 531 C CA . HIS A 1 72 ? -24.844 -13.009 -14.662 1.00 33.85 1330 HIS A CA 1
ATOM 532 C C . HIS A 1 72 ? -26.033 -12.103 -15.032 1.00 33.76 1330 HIS A C 1
ATOM 533 O O . HIS A 1 72 ? -27.153 -12.587 -15.195 1.00 34.21 1330 HIS A O 1
ATOM 540 N N . ARG A 1 73 ? -25.789 -10.804 -15.214 1.00 33.85 1331 ARG A N 1
ATOM 541 C CA . ARG A 1 73 ? -26.863 -9.841 -15.528 1.00 33.90 1331 ARG A CA 1
ATOM 542 C C . ARG A 1 73 ? -27.667 -10.153 -16.806 1.00 34.51 1331 ARG A C 1
ATOM 543 O O . ARG A 1 73 ? -28.840 -9.766 -16.922 1.00 34.36 1331 ARG A O 1
ATOM 551 N N . SER A 1 74 ? -27.049 -10.822 -17.778 1.00 34.91 1332 SER A N 1
ATOM 552 C CA . SER A 1 74 ? -27.789 -11.202 -18.991 1.00 35.42 1332 SER A CA 1
ATOM 553 C C . SER A 1 74 ? -28.997 -12.077 -18.660 1.00 34.76 1332 SER A C 1
ATOM 554 O O . SER A 1 74 ? -29.973 -12.098 -19.408 1.00 35.91 1332 SER A O 1
ATOM 557 N N . TYR A 1 75 ? -28.943 -12.789 -17.540 1.00 34.87 1333 TYR A N 1
ATOM 558 C CA . TYR A 1 75 ? -30.121 -13.503 -17.033 1.00 35.29 1333 TYR A CA 1
ATOM 559 C C . TYR A 1 75 ? -31.360 -12.619 -17.019 1.00 35.73 1333 TYR A C 1
ATOM 560 O O . TYR A 1 75 ? -32.404 -12.983 -17.577 1.00 36.76 1333 TYR A O 1
ATOM 569 N N . LEU A 1 76 ? -31.247 -11.468 -16.360 1.00 35.19 1334 LEU A N 1
ATOM 570 C CA . LEU A 1 76 ? -32.378 -10.569 -16.208 1.00 35.28 1334 LEU A CA 1
ATOM 571 C C . LEU A 1 76 ? -32.805 -9.954 -17.538 1.00 36.69 1334 LEU A C 1
ATOM 572 O O . LEU A 1 76 ? -34.001 -9.727 -17.763 1.00 36.94 1334 LEU A O 1
ATOM 577 N N . GLU A 1 77 ? -31.839 -9.681 -18.420 1.00 37.67 1335 GLU A N 1
ATOM 578 C CA . GLU A 1 77 ? -32.179 -9.222 -19.775 1.00 39.12 1335 GLU A CA 1
ATOM 579 C C . GLU A 1 77 ? -32.951 -10.267 -20.591 1.00 39.87 1335 GLU A C 1
ATOM 580 O O . GLU A 1 77 ? -33.837 -9.920 -21.380 1.00 41.74 1335 GLU A O 1
ATOM 586 N N . ALA A 1 78 ? -32.622 -11.541 -20.411 1.00 39.71 1336 ALA A N 1
ATOM 587 C CA . ALA A 1 78 ? -33.395 -12.619 -21.043 1.00 40.67 1336 ALA A CA 1
ATOM 588 C C . ALA A 1 78 ? -34.780 -12.711 -20.410 1.00 41.10 1336 ALA A C 1
ATOM 589 O O . ALA A 1 78 ? -35.762 -13.002 -21.096 1.00 42.30 1336 ALA A O 1
ATOM 591 N N . CYS A 1 79 ? -34.861 -12.456 -19.100 1.00 40.10 1337 CYS A N 1
ATOM 592 C CA . CYS A 1 79 ? -36.160 -12.434 -18.412 1.00 40.77 1337 CYS A CA 1
ATOM 593 C C . CYS A 1 79 ? -37.051 -11.320 -18.959 1.00 41.57 1337 CYS A C 1
ATOM 594 O O . CYS A 1 79 ? -38.214 -11.550 -19.259 1.00 42.45 1337 CYS A O 1
ATOM 597 N N . ARG A 1 80 ? -36.489 -10.118 -19.070 1.00 42.05 1338 ARG A N 1
ATOM 598 C CA . ARG A 1 80 ? -37.161 -8.933 -19.623 1.00 43.78 1338 ARG A CA 1
ATOM 599 C C . ARG A 1 80 ? -37.761 -9.215 -21.014 1.00 45.57 1338 ARG A C 1
ATOM 600 O O . ARG A 1 80 ? -38.898 -8.835 -21.294 1.00 47.07 1338 ARG A O 1
ATOM 608 N N . THR A 1 81 ? -37.004 -9.914 -21.860 1.00 46.47 1339 THR A N 1
ATOM 609 C CA . THR A 1 81 ? -37.444 -10.261 -23.216 1.00 47.94 1339 THR A CA 1
ATOM 610 C C . THR A 1 81 ? -38.593 -11.264 -23.155 1.00 49.05 1339 THR A C 1
ATOM 611 O O . THR A 1 81 ? -39.603 -11.122 -23.860 1.00 49.91 1339 THR A O 1
ATOM 615 N N . ALA A 1 82 ? -38.433 -12.269 -22.299 1.00 48.46 1340 ALA A N 1
ATOM 616 C CA . ALA A 1 82 ? -39.391 -13.354 -22.218 1.00 49.77 1340 ALA A CA 1
ATOM 617 C C . ALA A 1 82 ? -40.689 -12.924 -21.523 1.00 50.01 1340 ALA A C 1
ATOM 618 O O . ALA A 1 82 ? -41.760 -13.482 -21.799 1.00 51.53 1340 ALA A O 1
ATOM 620 N N . GLY A 1 83 ? -40.585 -11.937 -20.631 1.00 48.29 1341 GLY A N 1
ATOM 621 C CA . GLY A 1 83 ? -41.729 -11.446 -19.855 1.00 48.33 1341 GLY A CA 1
ATOM 622 C C . GLY A 1 83 ? -41.987 -12.258 -18.603 1.00 48.74 1341 GLY A C 1
ATOM 623 O O . GLY A 1 83 ? -43.054 -12.136 -17.978 1.00 49.26 1341 GLY A O 1
ATOM 624 N N . HIS A 1 84 ? -41.014 -13.105 -18.251 1.00 48.14 1342 HIS A N 1
ATOM 625 C CA . HIS A 1 84 ? -41.061 -13.933 -17.043 1.00 48.21 1342 HIS A CA 1
ATOM 626 C C . HIS A 1 84 ? -39.663 -14.429 -16.682 1.00 46.75 1342 HIS A C 1
ATOM 627 O O . HIS A 1 84 ? -38.729 -14.275 -17.475 1.00 45.70 1342 HIS A O 1
ATOM 634 N N . PHE A 1 85 ? -39.535 -15.035 -15.499 1.00 45.76 1343 PHE A N 1
ATOM 635 C CA . PHE A 1 85 ? -38.291 -15.673 -15.083 1.00 44.32 1343 PHE A CA 1
ATOM 636 C C . PHE A 1 85 ? -38.000 -16.924 -15.913 1.00 45.26 1343 PHE A C 1
ATOM 637 O O . PHE A 1 85 ? -38.764 -17.893 -15.869 1.00 47.19 1343 PHE A O 1
ATOM 645 N N . VAL A 1 86 ? -36.906 -16.893 -16.679 1.00 43.83 1344 VAL A N 1
ATOM 646 C CA . VAL A 1 86 ? -36.497 -18.050 -17.482 1.00 44.54 1344 VAL A CA 1
ATOM 647 C C . VAL A 1 86 ? -35.628 -19.022 -16.676 1.00 44.72 1344 VAL A C 1
ATOM 648 O O . VAL A 1 86 ? -35.273 -18.737 -15.528 1.00 42.87 1344 VAL A O 1
ATOM 652 N N . GLN A 1 87 ? -35.307 -20.170 -17.277 1.00 46.32 1345 GLN A N 1
ATOM 653 C CA A GLN A 1 87 ? -34.423 -21.141 -16.636 0.50 46.93 1345 GLN A CA 1
ATOM 654 C CA B GLN A 1 87 ? -34.413 -21.157 -16.670 0.50 46.85 1345 GLN A CA 1
ATOM 655 C C . GLN A 1 87 ? -33.062 -20.513 -16.339 1.00 44.87 1345 GLN A C 1
ATOM 656 O O . GLN A 1 87 ? -32.492 -19.812 -17.176 1.00 44.47 1345 GLN A O 1
ATOM 667 N N . GLU A 1 88 ? -32.559 -20.758 -15.130 1.00 43.61 1346 GLU A N 1
ATOM 668 C CA . GLU A 1 88 ? -31.309 -20.167 -14.647 1.00 41.87 1346 GLU A CA 1
ATOM 669 C C . GLU A 1 88 ? -30.016 -20.726 -15.259 1.00 42.93 1346 GLU A C 1
ATOM 670 O O . GLU A 1 88 ? -29.027 -19.997 -15.382 1.00 41.89 1346 GLU A O 1
ATOM 676 N N . GLU A 1 89 ? -30.029 -22.002 -15.632 1.00 45.11 1347 GLU A N 1
ATOM 677 C CA . GLU A 1 89 ? -28.806 -22.763 -15.947 1.00 46.88 1347 GLU A CA 1
ATOM 678 C C . GLU A 1 89 ? -27.819 -22.074 -16.892 1.00 45.98 1347 GLU A C 1
ATOM 679 O O . GLU A 1 89 ? -26.622 -22.030 -16.609 1.00 45.33 1347 GLU A O 1
ATOM 685 N N . ASP A 1 90 ? -28.322 -21.530 -17.997 1.00 46.00 1348 ASP A N 1
ATOM 686 C CA . ASP A 1 90 ? -27.452 -20.954 -19.030 1.00 46.34 1348 ASP A CA 1
ATOM 687 C C . ASP A 1 90 ? -26.900 -19.575 -18.664 1.00 43.74 1348 ASP A C 1
ATOM 688 O O . ASP A 1 90 ? -26.136 -18.993 -19.436 1.00 43.48 1348 ASP A O 1
ATOM 693 N N . TYR A 1 91 ? -27.277 -19.069 -17.484 1.00 41.12 1349 TYR A N 1
ATOM 694 C CA . TYR A 1 91 ? -26.861 -17.738 -17.038 1.00 39.10 1349 TYR A CA 1
ATOM 695 C C . TYR A 1 91 ? -26.060 -17.764 -15.740 1.00 38.20 1349 TYR A C 1
ATOM 696 O O . TYR A 1 91 ? -25.692 -16.716 -15.208 1.00 36.58 1349 TYR A O 1
ATOM 705 N N . GLU A 1 92 ? -25.786 -18.964 -15.242 1.00 38.66 1350 GLU A N 1
ATOM 706 C CA . GLU A 1 92 ? -24.991 -19.119 -14.033 1.00 37.97 1350 GLU A CA 1
ATOM 707 C C . GLU A 1 92 ? -23.564 -18.677 -14.363 1.00 38.43 1350 GLU A C 1
ATOM 708 O O . GLU A 1 92 ? -23.041 -18.985 -15.451 1.00 39.59 1350 GLU A O 1
ATOM 714 N N . TRP A 1 93 ? -22.939 -17.957 -13.439 1.00 37.44 1351 TRP A N 1
ATOM 715 C CA . TRP A 1 93 ? -21.579 -17.445 -13.642 1.00 38.28 1351 TRP A CA 1
ATOM 716 C C . TRP A 1 93 ? -20.579 -18.554 -13.990 1.00 40.37 1351 TRP A C 1
ATOM 717 O O . TRP A 1 93 ? -19.673 -18.355 -14.805 1.00 41.77 1351 TRP A O 1
ATOM 728 N N . GLY A 1 94 ? -20.743 -19.717 -13.364 1.00 41.21 1352 GLY A N 1
ATOM 729 C CA . GLY A 1 94 ? -19.840 -20.851 -13.599 1.00 43.74 1352 GLY A CA 1
ATOM 730 C C . GLY A 1 94 ? -20.091 -21.647 -14.871 1.00 46.48 1352 GLY A C 1
ATOM 731 O O . GLY A 1 94 ? -19.308 -22.524 -15.214 1.00 48.53 1352 GLY A O 1
ATOM 732 N N . SER A 1 95 ? -21.172 -21.347 -15.584 1.00 46.89 1353 SER A N 1
ATOM 733 C CA . SER A 1 95 ? -21.512 -22.109 -16.770 1.00 49.57 1353 SER A CA 1
ATOM 734 C C . SER A 1 95 ? -20.702 -21.658 -17.976 1.00 51.53 1353 SER A C 1
ATOM 735 O O . SER A 1 95 ? -20.241 -20.505 -18.024 1.00 50.16 1353 SER A O 1
ATOM 738 N N . SER A 1 96 ? -20.543 -22.578 -18.935 1.00 54.30 1354 SER A N 1
ATOM 739 C CA . SER A 1 96 ? -19.802 -22.338 -20.167 1.00 57.37 1354 SER A CA 1
ATOM 740 C C . SER A 1 96 ? -20.421 -21.208 -20.969 1.00 56.88 1354 SER A C 1
ATOM 741 O O . SER A 1 96 ? -19.703 -20.401 -21.567 1.00 56.87 1354 SE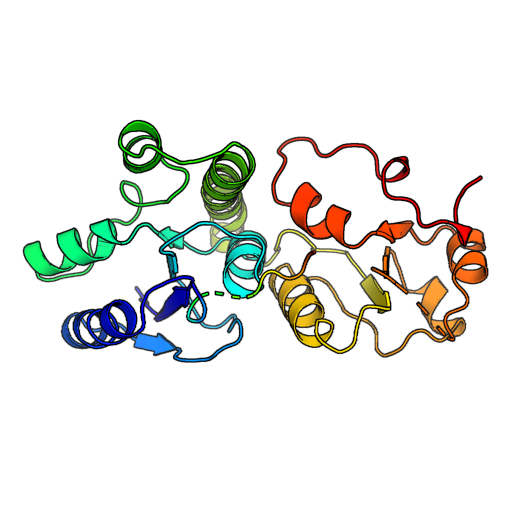R A O 1
ATOM 744 N N . SER A 1 97 ? -21.753 -21.170 -20.988 1.00 56.73 1355 SER A N 1
ATOM 745 C CA . SER A 1 97 ? -22.494 -20.134 -21.704 1.00 57.08 1355 SER A CA 1
ATOM 746 C C . SER A 1 97 ? -22.032 -18.738 -21.285 1.00 55.14 1355 SER A C 1
ATOM 747 O O . SER A 1 97 ? -21.950 -17.837 -22.116 1.00 56.24 1355 SER A O 1
ATOM 750 N N . ILE A 1 98 ? -21.723 -18.567 -20.004 1.00 53.29 1356 ILE A N 1
ATOM 751 C CA . ILE A 1 98 ? -21.264 -17.272 -19.503 1.00 51.66 1356 ILE A CA 1
ATOM 752 C C . ILE A 1 98 ? -19.745 -17.180 -19.598 1.00 53.51 1356 ILE A C 1
ATOM 753 O O . ILE A 1 98 ? -19.217 -16.264 -20.228 1.00 54.21 1356 ILE A O 1
ATOM 758 N N . LEU A 1 99 ? -19.053 -18.155 -19.020 1.00 55.03 1357 LEU A N 1
ATOM 759 C CA . LEU A 1 99 ? -17.595 -18.125 -18.981 1.00 57.32 1357 LEU A CA 1
ATOM 760 C C . LEU A 1 99 ? -16.929 -18.063 -20.355 1.00 60.89 1357 LEU A C 1
ATOM 761 O O . LEU A 1 99 ? -15.947 -17.341 -20.515 1.00 62.18 1357 LEU A O 1
ATOM 766 N N . ASP A 1 100 ? -17.473 -18.773 -21.345 1.00 63.46 1358 ASP A N 1
ATOM 767 C CA . ASP A 1 100 ? -16.875 -18.809 -22.691 1.00 67.28 1358 ASP A CA 1
ATOM 768 C C . ASP A 1 100 ? -17.008 -17.505 -23.459 1.00 67.74 1358 ASP A C 1
ATOM 769 O O . ASP A 1 100 ? -16.176 -17.193 -24.315 1.00 69.39 1358 ASP A O 1
ATOM 774 N N . VAL A 1 101 ? -18.061 -16.756 -23.147 1.00 66.17 1359 VAL A N 1
ATOM 775 C CA . VAL A 1 101 ? -18.389 -15.530 -23.867 1.00 66.80 1359 VAL A CA 1
ATOM 776 C C . VAL A 1 101 ? -17.659 -14.328 -23.263 1.00 66.06 1359 VAL A C 1
ATOM 777 O O . VAL A 1 101 ? -17.256 -13.412 -23.982 1.00 67.51 1359 VAL A O 1
ATOM 781 N N . LEU A 1 102 ? -17.461 -14.340 -21.951 1.00 64.20 1360 LEU A N 1
ATOM 782 C CA . LEU A 1 102 ? -16.869 -13.186 -21.295 1.00 63.48 1360 LEU A CA 1
ATOM 783 C C . LEU A 1 102 ? -15.343 -13.114 -21.421 1.00 66.24 1360 LEU A C 1
ATOM 784 O O . LEU A 1 102 ? -14.655 -14.133 -21.548 1.00 67.79 1360 LEU A O 1
ATOM 789 N N . THR A 1 103 ? -14.837 -11.886 -21.419 1.00 66.97 1361 THR A N 1
ATOM 790 C CA . THR A 1 103 ? -13.407 -11.618 -21.359 1.00 69.77 1361 THR A CA 1
ATOM 791 C C . THR A 1 103 ? -13.111 -10.922 -20.019 1.00 68.42 1361 THR A C 1
ATOM 792 O O . THR A 1 103 ? -14.033 -10.649 -19.238 1.00 66.27 1361 THR A O 1
ATOM 796 N N . GLY A 1 104 ? -11.839 -10.666 -19.729 1.00 70.39 1362 GLY A N 1
ATOM 797 C CA . GLY A 1 104 ? -11.463 -9.947 -18.504 1.00 69.63 1362 GLY A CA 1
ATOM 798 C C . GLY A 1 104 ? -11.635 -10.739 -17.218 1.00 67.97 1362 GLY A C 1
ATOM 799 O O . GLY A 1 104 ? -11.258 -10.284 -16.136 1.00 67.97 1362 GLY A O 1
ATOM 800 N N . ILE A 1 105 ? -12.223 -11.924 -17.319 1.00 67.07 1363 ILE A N 1
ATOM 801 C CA . ILE A 1 105 ? -12.307 -12.815 -16.175 1.00 64.62 1363 ILE A CA 1
ATOM 802 C C . ILE A 1 105 ? -10.892 -13.307 -15.854 1.00 65.45 1363 ILE A C 1
ATOM 803 O O . ILE A 1 105 ? -10.270 -14.004 -16.662 1.00 67.51 1363 ILE A O 1
ATOM 808 N N . ASN A 1 106 ? -10.384 -12.911 -14.687 1.00 63.21 1364 ASN A N 1
ATOM 809 C CA . ASN A 1 106 ? -9.087 -13.388 -14.213 1.00 63.42 1364 ASN A CA 1
ATOM 810 C C . ASN A 1 106 ? -9.245 -14.736 -13.515 1.00 61.86 1364 ASN A C 1
ATOM 811 O O . ASN A 1 106 ? -10.364 -15.236 -13.383 1.00 60.08 1364 ASN A O 1
ATOM 816 N N . VAL A 1 107 ? -8.14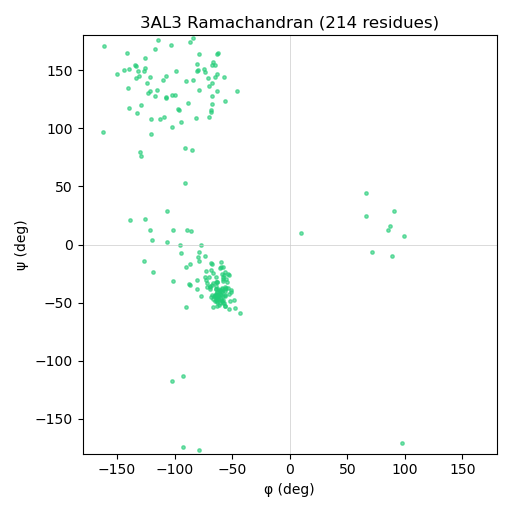0 -15.328 -13.070 1.00 62.22 1365 VAL A N 1
ATOM 817 C CA . VAL A 1 107 ? -8.199 -16.661 -12.463 1.00 61.44 1365 VAL A CA 1
ATOM 818 C C . VAL A 1 107 ? -9.013 -16.718 -11.168 1.00 57.90 1365 VAL A C 1
ATOM 819 O O . VAL A 1 107 ? -9.721 -17.690 -10.927 1.00 57.49 1365 VAL A O 1
ATOM 823 N N . GLN A 1 108 ? -8.904 -15.685 -10.338 1.00 55.72 1366 GLN A N 1
ATOM 824 C CA . GLN A 1 108 ? -9.700 -15.602 -9.115 1.00 52.80 1366 GLN A CA 1
ATOM 825 C C . GLN A 1 108 ? -11.187 -15.661 -9.484 1.00 49.43 1366 GLN A C 1
ATOM 826 O O . GLN A 1 108 ? -11.939 -16.472 -8.943 1.00 47.89 1366 GLN A O 1
ATOM 832 N N . GLN A 1 109 ? -11.581 -14.825 -10.438 1.00 47.80 1367 GLN A N 1
ATOM 833 C CA . GLN A 1 109 ? -12.972 -14.733 -10.852 1.00 45.65 1367 GLN A CA 1
ATOM 834 C C . GLN A 1 109 ? -13.496 -16.025 -11.470 1.00 45.62 1367 GLN A C 1
ATOM 835 O O . GLN A 1 109 ? -14.612 -16.456 -11.165 1.00 43.68 1367 GLN A O 1
ATOM 841 N N . ARG A 1 110 ? -12.684 -16.648 -12.322 1.00 46.89 1368 ARG A N 1
ATOM 842 C CA . ARG A 1 110 ? -13.060 -17.917 -12.937 1.00 47.62 1368 ARG A CA 1
ATOM 843 C C . ARG A 1 110 ? -13.304 -18.975 -11.861 1.00 47.12 1368 ARG A C 1
ATOM 844 O O . ARG A 1 110 ? -14.319 -19.674 -11.891 1.00 46.59 1368 ARG A O 1
ATOM 852 N N . ARG A 1 111 ? -12.375 -19.081 -10.912 1.00 47.62 1369 ARG A N 1
ATOM 853 C CA . ARG A 1 111 ? -12.521 -20.002 -9.784 1.00 47.95 1369 ARG A CA 1
ATOM 854 C C . ARG A 1 111 ? -13.804 -19.693 -8.997 1.00 45.57 1369 ARG A C 1
ATOM 855 O O . ARG A 1 111 ? -14.551 -20.598 -8.610 1.00 45.79 1369 ARG A O 1
ATOM 863 N N . LEU A 1 112 ? -14.044 -18.411 -8.741 1.00 43.63 1370 LEU A N 1
ATOM 864 C CA . LEU A 1 112 ? -15.242 -17.996 -8.016 1.00 41.47 1370 LEU A CA 1
ATOM 865 C C . LEU A 1 112 ? -16.508 -18.382 -8.771 1.00 40.90 1370 LEU A C 1
ATOM 866 O O . LEU A 1 112 ? -17.448 -18.890 -8.172 1.00 40.22 1370 LEU A O 1
ATOM 871 N N . ALA A 1 113 ? -16.513 -18.146 -10.083 1.00 41.13 1371 ALA A N 1
ATOM 872 C CA . ALA A 1 113 ? -17.654 -18.461 -10.927 1.00 41.30 1371 ALA A CA 1
ATOM 873 C C . ALA A 1 113 ? -17.916 -19.967 -10.930 1.00 42.65 1371 ALA A C 1
ATOM 874 O O . ALA A 1 113 ? -19.036 -20.401 -10.643 1.00 42.07 1371 ALA A O 1
ATOM 876 N N . LEU A 1 114 ? -16.877 -20.750 -11.239 1.00 44.02 1372 LEU A N 1
ATOM 877 C CA . LEU A 1 114 ? -16.964 -22.215 -11.229 1.00 45.84 1372 LEU A CA 1
ATOM 878 C C . LEU A 1 114 ? -17.420 -22.765 -9.873 1.00 44.72 1372 LEU A C 1
ATOM 879 O O . LEU A 1 114 ? -18.258 -23.673 -9.819 1.00 45.38 1372 LEU A O 1
ATOM 884 N N . ALA A 1 115 ? -16.873 -22.224 -8.786 1.00 43.48 1373 ALA A N 1
ATOM 885 C CA . ALA A 1 115 ? -17.271 -22.662 -7.437 1.00 43.20 1373 ALA A CA 1
ATOM 886 C C . ALA A 1 115 ? -18.764 -22.427 -7.185 1.00 42.63 1373 ALA A C 1
ATOM 887 O O . ALA A 1 115 ? -19.446 -23.260 -6.571 1.00 43.28 1373 ALA A O 1
ATOM 889 N N . ALA A 1 116 ? -19.259 -21.291 -7.662 1.00 41.70 1374 ALA A N 1
ATOM 890 C CA . ALA A 1 116 ? -20.666 -20.942 -7.495 1.00 41.93 1374 ALA A CA 1
ATOM 891 C C . ALA A 1 116 ? -21.562 -22.018 -8.111 1.00 43.35 1374 ALA A C 1
ATOM 892 O O . ALA A 1 116 ? -22.488 -22.513 -7.458 1.00 44.01 1374 ALA A O 1
ATOM 894 N N . MET A 1 117 ? -21.249 -22.417 -9.340 1.00 45.14 1375 MET A N 1
ATOM 895 C CA . MET A 1 117 ? -21.990 -23.484 -10.015 1.00 46.96 1375 MET A CA 1
ATOM 896 C C . MET A 1 117 ? -21.874 -24.842 -9.305 1.00 48.52 1375 MET A C 1
ATOM 897 O O . MET A 1 117 ? -22.873 -25.562 -9.126 1.00 49.20 1375 MET A O 1
ATOM 902 N N . ARG A 1 118 ? -20.650 -25.178 -8.909 1.00 48.60 1376 ARG A N 1
ATOM 903 C CA . ARG A 1 118 ? -20.347 -26.449 -8.264 1.00 50.11 1376 ARG A CA 1
ATOM 904 C C . ARG A 1 118 ? -21.088 -26.603 -6.938 1.00 48.81 1376 ARG A C 1
ATOM 905 O O . ARG A 1 118 ? -21.683 -27.649 -6.666 1.00 49.84 1376 ARG A O 1
ATOM 913 N N . TRP A 1 119 ? -21.054 -25.561 -6.109 1.00 46.05 1377 TRP A N 1
ATOM 914 C CA . TRP A 1 119 ? -21.728 -25.625 -4.824 1.00 44.95 1377 TRP A CA 1
ATOM 915 C C . TRP A 1 119 ? -23.247 -25.582 -4.989 1.00 45.25 1377 TRP A C 1
ATOM 916 O O . TRP A 1 119 ? -23.960 -26.208 -4.210 1.00 45.71 1377 TRP A O 1
ATOM 927 N N . ARG A 1 120 ? -23.735 -24.866 -6.005 1.00 44.94 1378 ARG A N 1
ATOM 928 C CA . ARG A 1 120 ? -25.168 -24.841 -6.311 1.00 45.65 1378 ARG A CA 1
ATOM 929 C C . ARG A 1 120 ? -25.654 -26.263 -6.595 1.00 48.80 1378 ARG A C 1
ATOM 930 O O . ARG A 1 120 ? -26.655 -26.713 -6.018 1.00 49.44 1378 ARG A O 1
ATOM 938 N N . LYS A 1 121 ? -24.923 -26.966 -7.458 1.00 50.53 1379 LYS A N 1
ATOM 939 C CA . LYS A 1 121 ? -25.245 -28.353 -7.800 1.00 54.53 1379 LYS A CA 1
ATOM 940 C C . LYS A 1 121 ? -25.208 -29.284 -6.592 1.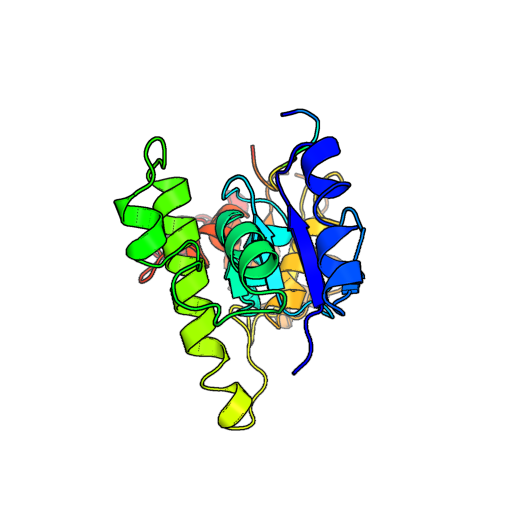00 56.33 1379 LYS A C 1
ATOM 941 O O . LYS A 1 121 ? -26.163 -30.021 -6.359 1.00 57.72 1379 LYS A O 1
ATOM 947 N N . LYS A 1 122 ? -24.117 -29.226 -5.826 1.00 56.69 1380 LYS A N 1
ATOM 948 C CA . LYS A 1 122 ? -23.924 -30.090 -4.662 1.00 59.26 1380 LYS A CA 1
ATOM 949 C C . LYS A 1 122 ? -25.056 -29.953 -3.641 1.00 59.87 1380 LYS A C 1
ATOM 950 O O . LYS A 1 122 ? -25.637 -30.949 -3.207 1.00 61.84 1380 LYS A O 1
ATOM 956 N N . ILE A 1 123 ? -25.368 -28.712 -3.277 1.00 58.53 1381 ILE A N 1
ATOM 957 C CA . ILE A 1 123 ? -26.316 -28.428 -2.209 1.00 59.45 1381 ILE A CA 1
ATOM 958 C C . ILE A 1 123 ? -27.761 -28.728 -2.603 1.00 62.28 1381 ILE A C 1
ATOM 959 O O . ILE A 1 123 ? -28.536 -29.239 -1.788 1.00 63.63 1381 ILE A O 1
ATOM 964 N N . GLN A 1 124 ? -28.103 -28.458 -3.861 1.00 64.02 1382 GLN A N 1
ATOM 965 C CA . GLN A 1 124 ? -29.454 -28.705 -4.363 1.00 67.13 1382 GLN A CA 1
ATOM 966 C C . GLN A 1 124 ? -29.803 -30.191 -4.469 1.00 71.57 1382 GLN A C 1
ATOM 967 O O . GLN A 1 124 ? -30.984 -30.552 -4.480 1.00 73.86 1382 GLN A O 1
ATOM 973 N N . GLN A 1 125 ? -28.786 -31.046 -4.547 1.00 73.51 1383 GLN A N 1
ATOM 974 C CA A GLN A 1 125 ? -29.011 -32.487 -4.570 0.50 77.52 1383 GLN A CA 1
ATOM 975 C CA B GLN A 1 125 ? -29.002 -32.492 -4.575 0.50 77.62 1383 GLN A CA 1
ATOM 976 C C . GLN A 1 125 ? -29.234 -33.035 -3.162 1.00 78.95 1383 GLN A C 1
ATOM 977 O O . GLN A 1 125 ? -29.811 -34.106 -2.989 1.00 82.00 1383 GLN A O 1
ATOM 988 N N . ARG A 1 126 ? -28.783 -32.282 -2.161 1.00 77.47 1384 ARG A N 1
ATOM 989 C CA . ARG A 1 126 ? -28.985 -32.640 -0.758 1.00 79.56 1384 ARG A CA 1
ATOM 990 C C . ARG A 1 126 ? -30.320 -32.137 -0.205 1.00 80.45 1384 ARG A C 1
ATOM 991 O O . ARG A 1 126 ? -30.932 -32.810 0.633 1.00 82.66 1384 ARG A O 1
ATOM 999 N N . GLN A 1 127 ? -30.752 -30.963 -0.675 1.00 79.27 1385 GLN A N 1
ATOM 1000 C CA . GLN A 1 127 ? -32.093 -30.421 -0.410 1.00 80.65 1385 GLN A CA 1
ATOM 1001 C C . GLN A 1 127 ? -33.197 -31.420 -0.774 1.00 84.56 1385 GLN A C 1
ATOM 1002 O O . GLN A 1 127 ? -34.035 -31.760 0.065 1.00 86.64 1385 GLN A O 1
ATOM 1008 N N . GLU A 1 128 ? -33.183 -31.891 -2.021 1.00 86.14 1386 GLU A N 1
ATOM 1009 C CA . GLU A 1 128 ? -34.175 -32.856 -2.516 1.00 90.33 1386 GLU A CA 1
ATOM 1010 C C . GLU A 1 128 ? -34.043 -34.226 -1.849 1.00 93.52 1386 GLU A C 1
ATOM 1011 O O . GLU A 1 128 ? -34.953 -35.052 -1.916 1.00 96.88 1386 GLU A O 1
ATOM 1017 N N . SER A 1 129 ? -32.897 -34.453 -1.217 1.00 92.78 1387 SER A N 1
ATOM 1018 C CA . SER A 1 129 ? -32.637 -35.662 -0.450 1.00 95.71 1387 SER A CA 1
ATOM 1019 C C . SER A 1 129 ? -33.149 -35.476 0.982 1.00 95.95 1387 SER A C 1
ATOM 1020 O O . SER A 1 129 ? -33.321 -36.444 1.726 1.00 98.78 1387 SER A O 1
ATOM 1023 N N . GLY A 1 130 ? -33.389 -34.219 1.356 1.00 93.26 1388 GLY A N 1
ATOM 1024 C CA . GLY A 1 130 ? -33.966 -33.884 2.653 1.00 93.39 1388 GLY A CA 1
ATOM 1025 C C . GLY A 1 130 ? -32.958 -33.641 3.761 1.00 91.49 1388 GLY A C 1
ATOM 1026 O O . GLY A 1 130 ? -33.255 -33.889 4.931 1.00 92.83 1388 GLY A O 1
ATOM 1027 N N . ILE A 1 131 ? -31.761 -33.179 3.399 1.00 88.33 1389 ILE A N 1
ATOM 1028 C CA . ILE A 1 131 ? -30.787 -32.723 4.397 1.00 86.05 1389 ILE A CA 1
ATOM 1029 C C . ILE A 1 131 ? -30.331 -31.285 4.135 1.00 82.16 1389 ILE A C 1
ATOM 1030 O O . ILE A 1 131 ? -30.126 -30.877 2.984 1.00 80.74 1389 ILE A O 1
ATOM 1035 N N . VAL A 1 132 ? -30.212 -30.521 5.219 1.00 80.40 1390 VAL A N 1
ATOM 1036 C CA . VAL A 1 132 ? -29.722 -29.146 5.183 1.00 76.78 1390 VAL A CA 1
ATOM 1037 C C . VAL A 1 132 ? -28.231 -29.162 5.537 1.00 74.74 1390 VAL A C 1
ATOM 1038 O O . VAL A 1 132 ? -27.855 -29.564 6.645 1.00 75.68 1390 VAL A O 1
ATOM 1042 N N . GLU A 1 133 ? -27.391 -28.747 4.589 1.00 71.80 1391 GLU A N 1
ATOM 1043 C CA . GLU A 1 133 ? -25.939 -28.873 4.733 1.00 69.58 1391 GLU A CA 1
ATOM 1044 C C . GLU A 1 133 ? -25.155 -27.977 3.769 1.00 66.16 1391 GLU A C 1
ATOM 1045 O O . GLU A 1 133 ? -24.934 -28.343 2.609 1.00 66.78 1391 GLU A O 1
ATOM 1051 N N . GLY A 1 134 ? -24.726 -26.813 4.253 1.00 62.41 1392 GLY A N 1
ATOM 1052 C CA . GLY A 1 134 ? -23.842 -25.937 3.483 1.00 58.15 1392 GLY A CA 1
ATOM 1053 C C . GLY A 1 134 ? -22.378 -26.368 3.489 1.00 56.39 1392 GLY A C 1
ATOM 1054 O O . GLY A 1 134 ? -22.017 -27.406 4.055 1.00 57.31 1392 GLY A O 1
ATOM 1055 N N . ALA A 1 135 ? -21.535 -25.551 2.859 1.00 53.66 1393 ALA A N 1
ATOM 1056 C CA . ALA A 1 135 ? -20.087 -25.801 2.754 1.00 52.47 1393 ALA A CA 1
ATOM 1057 C C . ALA A 1 135 ? -19.326 -25.939 4.083 1.00 51.46 1393 ALA A C 1
ATOM 1058 O O . ALA A 1 135 ? -18.336 -26.670 4.151 1.00 51.86 1393 ALA A O 1
ATOM 1060 N N . PHE A 1 136 ? -19.778 -25.233 5.123 1.00 49.52 1394 PHE A N 1
ATOM 1061 C CA . PHE A 1 136 ? -19.081 -25.234 6.417 1.00 48.37 1394 PHE A CA 1
ATOM 1062 C C . PHE A 1 136 ? -19.815 -26.049 7.482 1.00 49.73 1394 PHE A C 1
ATOM 1063 O O . PHE A 1 136 ? -19.710 -25.779 8.685 1.00 48.95 1394 PHE A O 1
ATOM 1071 N N . SER A 1 137 ? -20.549 -27.060 7.029 1.00 51.14 1395 SER A N 1
ATOM 1072 C CA . SER A 1 137 ? -21.299 -27.925 7.923 1.00 52.97 1395 SER A CA 1
ATOM 1073 C C . SER A 1 137 ? -20.328 -28.664 8.840 1.00 53.38 1395 SER A C 1
ATOM 1074 O O . SER A 1 137 ? -19.324 -29.191 8.374 1.00 53.94 1395 SER A O 1
ATOM 1077 N N . GLY A 1 138 ? -20.613 -28.676 10.140 1.00 53.47 1396 GLY A N 1
ATOM 1078 C CA . GLY A 1 138 ? -19.720 -29.279 11.128 1.00 53.19 1396 GLY A CA 1
ATOM 1079 C C . GLY A 1 138 ? -18.644 -28.367 11.707 1.00 51.51 1396 GLY A C 1
ATOM 1080 O O . GLY A 1 138 ? -17.974 -28.742 12.671 1.00 52.28 1396 GLY A O 1
ATOM 1081 N N . TRP A 1 139 ? -18.464 -27.177 11.133 1.00 48.81 1397 TRP A N 1
ATOM 1082 C CA . TRP A 1 139 ? -17.477 -26.221 11.646 1.00 47.02 1397 TRP A CA 1
ATOM 1083 C C . TRP A 1 139 ? -17.992 -25.470 12.873 1.00 46.53 1397 TRP A C 1
ATOM 1084 O O . TRP A 1 139 ? -19.114 -24.960 12.873 1.00 46.40 1397 TRP A O 1
ATOM 1095 N N . LYS A 1 140 ? -17.163 -25.394 13.908 1.00 45.85 1398 LYS A N 1
ATOM 1096 C CA . LYS A 1 140 ? -17.471 -24.601 15.092 1.00 45.65 1398 LYS A CA 1
ATOM 1097 C C . LYS A 1 140 ? -16.367 -23.556 15.269 1.00 43.68 1398 LYS A C 1
ATOM 1098 O O . LYS A 1 140 ? -15.244 -23.880 15.638 1.00 43.92 1398 LYS A O 1
ATOM 1104 N N . VAL A 1 141 ? -16.695 -22.298 15.003 1.00 41.87 1399 VAL A N 1
ATOM 1105 C CA . VAL A 1 141 ? -15.672 -21.309 14.688 1.00 39.21 1399 VAL A CA 1
ATOM 1106 C C . VAL A 1 141 ? -15.550 -20.193 15.708 1.00 39.16 1399 VAL A C 1
ATOM 1107 O O . VAL A 1 141 ? -16.553 -19.598 16.134 1.00 38.96 1399 VAL A O 1
ATOM 1111 N N . ILE A 1 142 ? -14.300 -19.930 16.082 1.00 38.46 1400 ILE A N 1
ATOM 1112 C CA . ILE A 1 142 ? -13.920 -18.732 16.807 1.00 39.20 1400 ILE A CA 1
ATOM 1113 C C . ILE A 1 142 ? -13.333 -17.729 15.805 1.00 38.79 1400 ILE A C 1
ATOM 1114 O O . ILE A 1 142 ? -12.432 -18.057 15.024 1.00 38.08 1400 ILE A O 1
ATOM 1119 N N . LEU A 1 143 ? -13.861 -16.508 15.842 1.00 39.07 1401 LEU A N 1
ATOM 1120 C CA . LEU A 1 143 ? -13.454 -15.454 14.927 1.00 39.33 1401 LEU A CA 1
ATOM 1121 C C . LEU A 1 143 ? -12.627 -14.441 15.705 1.00 39.86 1401 LEU A C 1
ATOM 1122 O O . LEU A 1 143 ? -13.049 -13.973 16.760 1.00 40.03 1401 LEU A O 1
ATOM 1127 N N . HIS A 1 144 ? -11.436 -14.143 15.207 1.00 39.82 1402 HIS A N 1
ATOM 1128 C CA . HIS A 1 144 ? -10.643 -13.025 15.717 1.00 41.61 1402 HIS A CA 1
ATOM 1129 C C . HIS A 1 144 ? -10.222 -12.179 14.529 1.00 41.52 1402 HIS A C 1
ATOM 1130 O O . HIS A 1 144 ? -9.080 -12.262 14.071 1.00 42.60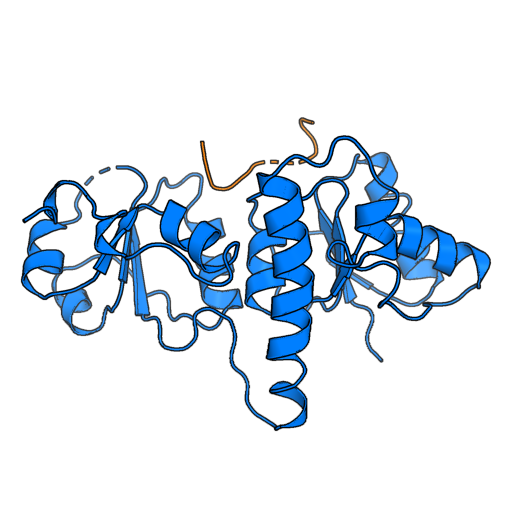 1402 HIS A O 1
ATOM 1137 N N . VAL A 1 145 ? -11.149 -11.394 13.999 1.00 41.38 1403 VAL A N 1
ATOM 1138 C CA . VAL A 1 145 ? -10.869 -10.673 12.766 1.00 41.22 1403 VAL A CA 1
ATOM 1139 C C . VAL A 1 145 ? -11.127 -9.189 12.941 1.00 42.89 1403 VAL A C 1
ATOM 1140 O O . VAL A 1 145 ? -11.813 -8.771 13.883 1.00 43.14 1403 VAL A O 1
ATOM 1144 N N . ASP A 1 146 ? -10.537 -8.396 12.050 1.00 43.68 1404 ASP A N 1
ATOM 1145 C CA . ASP A 1 146 ? -10.725 -6.947 12.069 1.00 45.80 1404 ASP A CA 1
ATOM 1146 C C . ASP A 1 146 ? -12.202 -6.581 12.256 1.00 45.31 1404 ASP A C 1
ATOM 1147 O O . ASP A 1 146 ? -13.069 -7.139 11.579 1.00 43.68 1404 ASP A O 1
ATOM 1152 N N . GLN A 1 147 ? -12.488 -5.667 13.182 1.00 47.01 1405 GLN A N 1
ATOM 1153 C CA . GLN A 1 147 ? -13.872 -5.236 13.429 1.00 47.74 1405 GLN A CA 1
ATOM 1154 C C . GLN A 1 147 ? -14.578 -4.716 12.169 1.00 47.10 1405 GLN A C 1
ATOM 1155 O O . GLN A 1 147 ? -15.804 -4.840 12.045 1.00 46.23 1405 GLN A O 1
ATOM 1161 N N . SER A 1 148 ? -13.817 -4.143 11.236 1.00 47.21 1406 SER A N 1
ATOM 1162 C CA . SER A 1 148 ? -14.404 -3.695 9.966 1.00 47.67 1406 SER A CA 1
ATOM 1163 C C . SER A 1 148 ? -15.062 -4.847 9.195 1.00 44.95 1406 SER A C 1
ATOM 1164 O O . SER A 1 148 ? -15.906 -4.614 8.343 1.00 45.21 1406 SER A O 1
ATOM 1167 N N . ARG A 1 149 ? -14.690 -6.080 9.525 1.00 43.39 1407 ARG A N 1
ATOM 1168 C CA . ARG A 1 149 ? -15.003 -7.260 8.720 1.00 41.78 1407 ARG A CA 1
ATOM 1169 C C . ARG A 1 149 ? -15.697 -8.397 9.454 1.00 40.27 1407 ARG A C 1
ATOM 1170 O O . ARG A 1 149 ? -16.180 -9.328 8.815 1.00 38.79 1407 ARG A O 1
ATOM 1178 N N . GLU A 1 150 ? -15.704 -8.353 10.781 1.00 40.62 1408 GLU A N 1
ATOM 1179 C CA . GLU A 1 150 ? -16.120 -9.518 11.566 1.00 40.34 1408 GLU A CA 1
ATOM 1180 C C . GLU A 1 150 ? -17.539 -9.985 11.302 1.00 39.04 1408 GLU A C 1
ATOM 1181 O O . GLU A 1 150 ? -17.776 -11.180 11.136 1.00 38.01 1408 GLU A O 1
ATOM 1187 N N . ALA A 1 151 ? -18.483 -9.050 11.285 1.00 39.01 1409 ALA A N 1
ATOM 1188 C CA . ALA A 1 151 ? -19.879 -9.409 11.066 1.00 38.90 1409 ALA A CA 1
ATOM 1189 C C . ALA A 1 151 ? -20.101 -10.038 9.674 1.00 36.92 1409 ALA A C 1
ATOM 1190 O O . ALA A 1 151 ? -20.947 -10.918 9.506 1.00 36.89 1409 ALA A O 1
ATOM 1192 N N . GLY A 1 152 ? -19.322 -9.602 8.690 1.00 36.01 1410 GLY A N 1
ATOM 1193 C CA . GLY A 1 152 ? -19.379 -10.164 7.344 1.00 34.28 1410 GLY A CA 1
ATOM 1194 C C . GLY A 1 152 ? -18.939 -11.620 7.300 1.00 33.97 1410 GLY A C 1
ATOM 1195 O O . GLY A 1 152 ? -19.585 -12.445 6.658 1.00 32.52 1410 GLY A O 1
ATOM 1196 N N . PHE A 1 153 ? -17.835 -11.927 7.987 1.00 34.00 1411 PHE A N 1
ATOM 1197 C CA . PHE A 1 153 ? -17.355 -13.296 8.121 1.00 34.19 1411 PHE A CA 1
ATOM 1198 C C . PHE A 1 153 ? -18.310 -14.172 8.884 1.00 34.62 1411 PHE A C 1
ATOM 1199 O O . PHE A 1 153 ? -18.475 -15.341 8.553 1.00 34.46 1411 PHE A O 1
ATOM 1207 N N . LYS A 1 154 ? -18.920 -13.610 9.921 1.00 35.81 1412 LYS A N 1
ATOM 1208 C CA . LYS A 1 154 ? -19.840 -14.373 10.733 1.00 37.62 1412 LYS A CA 1
ATOM 1209 C C . LYS A 1 154 ? -21.042 -14.813 9.875 1.00 37.51 1412 LYS A C 1
ATOM 1210 O O . LYS A 1 154 ? -21.382 -15.991 9.860 1.00 37.63 1412 LYS A O 1
ATOM 1216 N N . ARG A 1 155 ? -21.644 -13.876 9.140 1.00 37.40 1413 ARG A N 1
ATOM 1217 C CA . ARG A 1 155 ? -22.736 -14.209 8.221 1.00 38.20 1413 ARG A CA 1
ATOM 1218 C C . ARG A 1 155 ? -22.321 -15.191 7.136 1.00 37.91 1413 ARG A C 1
ATOM 1219 O O . ARG A 1 155 ? -23.056 -16.138 6.832 1.00 39.43 1413 ARG A O 1
ATOM 1227 N N . LEU A 1 156 ? -21.133 -14.989 6.576 1.00 37.15 1414 LEU A N 1
ATOM 1228 C CA . LEU A 1 156 ? -20.595 -15.922 5.595 1.00 36.77 1414 LEU A CA 1
ATOM 1229 C C . LEU A 1 156 ? -20.540 -17.339 6.181 1.00 36.59 1414 LEU A C 1
ATOM 1230 O O . LEU A 1 156 ? -21.046 -18.289 5.576 1.00 36.65 1414 LEU A O 1
ATOM 1235 N N . LEU A 1 157 ? -19.917 -17.474 7.350 1.00 36.17 1415 LEU A N 1
ATOM 1236 C CA . LEU A 1 157 ? -19.744 -18.786 7.972 1.00 36.93 1415 LEU A CA 1
ATOM 1237 C C . LEU A 1 157 ? -21.082 -19.438 8.311 1.00 38.32 1415 LEU A C 1
ATOM 1238 O O . LEU A 1 157 ? -21.278 -20.624 8.041 1.00 38.12 1415 LEU A O 1
ATOM 1243 N N . GLN A 1 158 ? -21.998 -18.648 8.877 1.00 38.81 1416 GLN A N 1
ATOM 1244 C CA . GLN A 1 158 ? -23.341 -19.134 9.213 1.00 40.99 1416 GLN A CA 1
ATOM 1245 C C . GLN A 1 158 ? -24.104 -19.572 7.966 1.00 41.53 1416 GLN A C 1
ATOM 1246 O O . GLN A 1 158 ? -24.802 -20.586 7.991 1.00 42.36 1416 GLN A O 1
ATOM 1252 N N . SER A 1 159 ? -23.936 -18.827 6.871 1.00 40.81 1417 SER A N 1
ATOM 1253 C CA . SER A 1 159 ? -24.623 -19.165 5.623 1.00 41.51 1417 SER A CA 1
ATOM 1254 C C . SER A 1 159 ? -24.310 -20.596 5.179 1.00 42.07 1417 SER A C 1
ATOM 1255 O O . SER A 1 159 ? -25.203 -21.320 4.728 1.00 43.52 1417 SER A O 1
ATOM 1258 N N . GLY A 1 160 ? -23.054 -21.009 5.340 1.00 41.67 1418 GLY A N 1
ATOM 1259 C CA . GLY A 1 160 ? -22.634 -22.377 5.010 1.00 42.12 1418 GLY A CA 1
ATOM 1260 C C . GLY A 1 160 ? -22.843 -23.406 6.110 1.00 43.81 1418 GLY A C 1
ATOM 1261 O O . GLY A 1 160 ? -22.334 -24.529 6.023 1.00 44.40 1418 GLY A O 1
ATOM 1262 N N . GLY A 1 161 ? -23.587 -23.037 7.152 1.00 44.20 1419 GLY A N 1
ATOM 1263 C CA . GLY A 1 161 ? -23.956 -23.996 8.193 1.00 45.96 1419 GLY A CA 1
ATOM 1264 C C . GLY A 1 161 ? -22.936 -24.150 9.308 1.00 46.15 1419 GLY A C 1
ATOM 1265 O O . GLY A 1 161 ? -22.987 -25.112 10.057 1.00 47.82 1419 GLY A O 1
ATOM 1266 N N . ALA A 1 162 ? -21.996 -23.216 9.422 1.00 44.67 1420 ALA A N 1
ATOM 1267 C CA . ALA A 1 162 ? -21.092 -23.221 10.565 1.00 44.86 1420 ALA A CA 1
ATOM 1268 C C . ALA A 1 162 ? -21.750 -22.606 11.800 1.00 45.71 1420 ALA A C 1
ATOM 1269 O O . ALA A 1 162 ? -22.599 -21.718 11.689 1.00 45.86 1420 ALA A O 1
ATOM 1271 N N . LYS A 1 163 ? -21.344 -23.089 12.970 1.00 46.35 1421 LYS A N 1
ATOM 1272 C CA . LYS A 1 163 ? -21.639 -22.439 14.240 1.00 47.45 1421 LYS A CA 1
ATOM 1273 C C . LYS A 1 163 ? -20.520 -21.423 14.535 1.00 46.12 1421 LYS A C 1
ATOM 1274 O O . LYS A 1 163 ? -19.333 -21.777 14.562 1.00 45.22 1421 LYS A O 1
ATOM 1280 N N . VAL A 1 164 ? -20.883 -20.150 14.693 1.00 45.62 1422 VAL A N 1
ATOM 1281 C CA . VAL A 1 164 ? -19.909 -19.152 15.160 1.00 44.27 1422 VAL A CA 1
ATOM 1282 C C . VAL A 1 164 ? -20.075 -18.994 16.664 1.00 46.08 1422 VAL A C 1
ATOM 1283 O O . VAL A 1 164 ? -21.129 -18.566 17.141 1.00 46.67 1422 VAL A O 1
ATOM 1287 N N . LEU A 1 165 ? -19.034 -19.372 17.398 1.00 46.63 1423 LEU A N 1
ATOM 1288 C CA . LEU A 1 165 ? -19.062 -19.370 18.856 1.00 48.87 1423 LEU A CA 1
ATOM 1289 C C . LEU A 1 165 ? -18.981 -17.944 19.388 1.00 49.94 1423 LEU A C 1
ATOM 1290 O O . LEU A 1 165 ? -18.351 -17.097 18.755 1.00 48.66 1423 LEU A O 1
ATOM 1295 N N . PRO A 1 166 ? -19.619 -17.673 20.549 1.00 52.43 1424 PRO A N 1
ATOM 1296 C CA . PRO A 1 166 ? -19.588 -16.311 21.075 1.00 53.81 1424 PRO A CA 1
ATOM 1297 C C . PRO A 1 166 ? -18.289 -16.035 21.826 1.00 54.32 1424 PRO A C 1
ATOM 1298 O O . PRO A 1 166 ? -18.086 -16.552 22.926 1.00 56.24 1424 PRO A O 1
ATOM 1302 N N . GLY A 1 167 ? -17.418 -15.220 21.245 1.00 53.31 1425 GLY A N 1
ATOM 1303 C CA . GLY A 1 167 ? -16.200 -14.814 21.937 1.00 53.35 1425 GLY A CA 1
ATOM 1304 C C . GLY A 1 167 ? -14.990 -15.638 21.551 1.00 51.66 1425 GLY A C 1
ATOM 1305 O O . GLY A 1 167 ? -15.032 -16.436 20.612 1.00 50.87 1425 GLY A O 1
ATOM 1306 N N . HIS A 1 168 ? -13.903 -15.433 22.282 1.00 51.88 1426 HIS A N 1
ATOM 1307 C CA . HIS A 1 168 ? -12.639 -16.079 21.991 1.00 51.19 1426 HIS A CA 1
ATOM 1308 C C . HIS A 1 168 ? -11.959 -16.547 23.277 1.00 51.68 1426 HIS A C 1
ATOM 1309 O O . HIS A 1 168 ? -10.750 -16.743 23.297 1.00 51.77 1426 HIS A O 1
ATOM 1316 N N . SER A 1 169 ? -12.733 -16.715 24.348 1.00 52.87 1427 SER A N 1
ATOM 1317 C CA . SER A 1 169 ? -12.191 -17.159 25.643 1.00 54.05 1427 SER A CA 1
ATOM 1318 C C . SER A 1 169 ? -11.642 -18.577 25.539 1.00 52.73 1427 SER A C 1
ATOM 1319 O O . SER A 1 169 ? -12.209 -19.407 24.820 1.00 51.79 1427 SER A O 1
ATOM 1322 N N . VAL A 1 170 ? -10.556 -18.845 26.265 1.00 52.69 1428 VAL A N 1
ATOM 1323 C CA . VAL A 1 170 ? -9.897 -20.160 26.240 1.00 51.86 1428 VAL A CA 1
ATOM 1324 C C . VAL A 1 170 ? -10.868 -21.339 26.486 1.00 51.95 1428 VAL A C 1
ATOM 1325 O O . VAL A 1 170 ? -10.771 -22.350 25.784 1.00 51.43 1428 VAL A O 1
ATOM 1329 N N . PRO A 1 171 ? -11.825 -21.204 27.435 1.00 52.59 1429 PRO A N 1
ATOM 1330 C CA . PRO A 1 171 ? -12.806 -22.276 27.655 1.00 53.09 1429 PRO A CA 1
ATOM 1331 C C . PRO A 1 171 ? -13.577 -22.733 26.408 1.00 51.49 1429 PRO A C 1
ATOM 1332 O O . PRO A 1 171 ? -14.060 -23.871 26.370 1.00 51.90 1429 PRO A O 1
ATOM 1336 N N . LEU A 1 172 ? -13.698 -21.856 25.413 1.00 49.32 1430 LEU A N 1
ATOM 1337 C CA . LEU A 1 172 ? -14.415 -22.182 24.176 1.00 48.09 1430 LEU A CA 1
ATOM 1338 C C . LEU A 1 172 ? -13.595 -23.045 23.201 1.00 46.43 1430 LEU A C 1
ATOM 1339 O O . LEU A 1 172 ? -14.162 -23.610 22.264 1.00 45.74 1430 LEU A O 1
ATOM 1344 N N . PHE A 1 173 ? -12.286 -23.146 23.422 1.00 45.52 1431 PHE A N 1
ATOM 1345 C CA . PHE A 1 173 ? -11.395 -23.817 22.463 1.00 45.11 1431 PHE A CA 1
ATOM 1346 C C . PHE A 1 173 ? -11.710 -25.314 22.325 1.00 45.72 1431 PHE A C 1
ATOM 1347 O O . PHE A 1 173 ? -11.549 -25.884 21.246 1.00 44.86 1431 PHE A O 1
ATOM 1355 N N . LYS A 1 174 ? -12.168 -25.938 23.409 1.00 46.78 1432 LYS A N 1
ATOM 1356 C CA . LYS A 1 174 ? -12.520 -27.358 23.386 1.00 48.13 1432 LYS A CA 1
ATOM 1357 C C . LYS A 1 174 ? -13.735 -27.671 22.508 1.00 48.93 1432 LYS A C 1
ATOM 1358 O O . LYS A 1 174 ? -13.889 -28.799 22.049 1.00 49.84 1432 LYS A O 1
ATOM 1364 N N . GLU A 1 175 ? -14.596 -26.675 22.297 1.00 49.08 1433 GLU A N 1
ATOM 1365 C CA . GLU A 1 175 ? -15.755 -26.797 21.416 1.00 49.64 1433 GLU A CA 1
ATOM 1366 C C . GLU A 1 175 ? -15.423 -26.396 19.973 1.00 48.27 1433 GLU A C 1
ATOM 1367 O O . GLU A 1 175 ? -16.140 -26.762 19.044 1.00 48.35 1433 GLU A O 1
ATOM 1373 N N . ALA A 1 176 ? -14.340 -25.647 19.793 1.00 46.89 1434 ALA A N 1
ATOM 1374 C CA . ALA A 1 176 ? -13.987 -25.092 18.488 1.00 45.77 1434 ALA A CA 1
ATOM 1375 C C . ALA A 1 176 ? -13.225 -26.093 17.628 1.00 45.91 1434 ALA A C 1
ATOM 1376 O O . ALA A 1 176 ? -12.395 -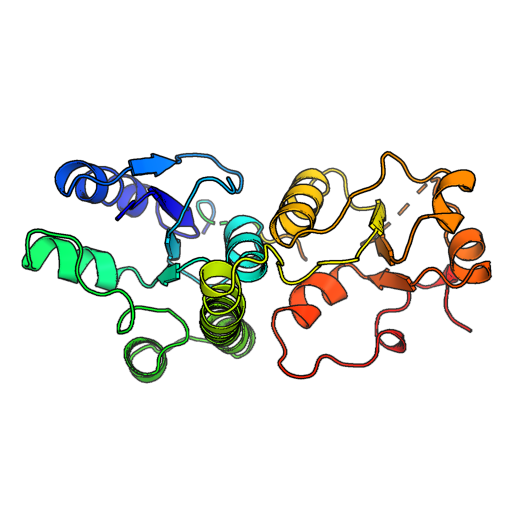26.857 18.127 1.00 46.79 1434 ALA A O 1
ATOM 1378 N N . THR A 1 177 ? -13.518 -26.085 16.334 1.00 45.48 1435 THR A N 1
ATOM 1379 C CA . THR A 1 177 ? -12.730 -26.833 15.357 1.00 45.50 1435 THR A CA 1
ATOM 1380 C C . THR A 1 177 ? -11.770 -25.893 14.618 1.00 44.04 1435 THR A C 1
ATOM 1381 O O . THR A 1 177 ? -10.670 -26.302 14.231 1.00 44.66 1435 THR A O 1
ATOM 1385 N N . HIS A 1 178 ? -12.187 -24.639 14.439 1.00 42.56 1436 HIS A N 1
ATOM 1386 C CA . HIS A 1 178 ? -11.413 -23.640 13.689 1.00 41.45 1436 HIS A CA 1
ATOM 1387 C C . HIS A 1 178 ? -11.332 -22.307 14.422 1.00 40.67 1436 HIS A C 1
ATOM 1388 O O . HIS A 1 178 ? -12.280 -21.872 15.051 1.00 40.78 1436 HIS A O 1
ATOM 1395 N N . LEU A 1 179 ? -10.187 -21.657 14.323 1.00 40.43 1437 LEU A N 1
ATOM 1396 C CA . LEU A 1 179 ? -10.032 -20.295 14.801 1.00 39.80 1437 LEU A CA 1
ATOM 1397 C C . LEU A 1 179 ? -9.411 -19.543 13.630 1.00 39.18 1437 LEU A C 1
ATOM 1398 O O . LEU A 1 179 ? -8.353 -19.930 13.141 1.00 40.39 1437 LEU A O 1
ATOM 1403 N N . PHE A 1 180 ? -10.103 -18.514 13.148 1.00 38.03 1438 PHE A N 1
ATOM 1404 C CA . PHE A 1 180 ? -9.632 -17.719 12.023 1.00 37.09 1438 PHE A CA 1
ATOM 1405 C C . PHE A 1 180 ? -9.239 -16.329 12.483 1.00 37.46 1438 PHE A C 1
ATOM 1406 O O . PHE A 1 180 ? -9.908 -15.730 13.330 1.00 37.19 1438 PHE A O 1
ATOM 1414 N N . SER A 1 181 ? -8.169 -15.813 11.896 1.00 38.43 1439 SER A N 1
ATOM 1415 C CA . SER A 1 181 ? -7.709 -14.460 12.163 1.00 40.27 1439 SER A CA 1
ATOM 1416 C C . SER A 1 181 ? -7.151 -13.815 10.897 1.00 42.11 1439 SER A C 1
ATOM 1417 O O . SER A 1 181 ? -6.609 -14.498 10.020 1.00 41.99 1439 SER A O 1
ATOM 1420 N N . ASP A 1 182 ? -7.267 -12.495 10.817 1.00 44.49 1440 ASP A N 1
ATOM 1421 C CA . ASP A 1 182 ? -6.591 -11.755 9.760 1.00 47.49 1440 ASP A CA 1
ATOM 1422 C C . ASP A 1 182 ? -5.723 -10.634 10.324 1.00 50.20 1440 ASP A C 1
ATOM 1423 O O . ASP A 1 182 ? -5.390 -9.683 9.628 1.00 51.62 1440 ASP A O 1
ATOM 1428 N N . LEU A 1 183 ? -5.333 -10.760 11.588 1.00 52.42 1441 LEU A N 1
ATOM 1429 C CA . LEU A 1 183 ? -4.676 -9.643 12.279 1.00 55.29 1441 LEU A CA 1
ATOM 1430 C C . LEU A 1 183 ? -3.157 -9.771 12.408 1.00 57.15 1441 LEU A C 1
ATOM 1431 O O . LEU A 1 183 ? -2.651 -10.702 13.038 1.00 57.66 1441 LEU A O 1
ATOM 1436 N N . GLY A 1 192 ? -5.770 -9.838 22.120 1.00 63.14 1450 GLY A N 1
ATOM 1437 C CA . GLY A 1 192 ? -6.365 -10.369 23.346 1.00 63.40 1450 GLY A CA 1
ATOM 1438 C C . GLY A 1 192 ? -6.788 -11.826 23.201 1.00 61.45 1450 GLY A C 1
ATOM 1439 O O . GLY A 1 192 ? -7.470 -12.381 24.068 1.00 62.18 1450 GLY A O 1
ATOM 1440 N N . VAL A 1 193 ? -6.391 -12.456 22.102 1.00 58.94 1451 VAL A N 1
ATOM 1441 C CA . VAL A 1 193 ? -6.755 -13.849 21.886 1.00 56.46 1451 VAL A CA 1
ATOM 1442 C C . VAL A 1 193 ? -5.528 -14.740 22.077 1.00 55.21 1451 VAL A C 1
ATOM 1443 O O . VAL A 1 193 ? -4.478 -14.510 21.466 1.00 55.24 1451 VAL A O 1
ATOM 1447 N N . ASN A 1 194 ? -5.661 -15.741 22.942 1.00 53.41 1452 ASN A N 1
ATOM 1448 C CA . ASN A 1 194 ? -4.559 -16.663 23.182 1.00 51.76 1452 ASN A CA 1
ATOM 1449 C C . ASN A 1 194 ? -4.531 -17.793 22.151 1.00 49.99 1452 ASN A C 1
ATOM 1450 O O . ASN A 1 194 ? -5.005 -18.911 22.405 1.00 49.77 1452 ASN A O 1
ATOM 1455 N N . ILE A 1 195 ? -3.957 -17.480 20.994 1.00 48.48 1453 ILE A N 1
ATOM 1456 C CA . ILE A 1 195 ? -3.913 -18.377 19.840 1.00 46.63 1453 ILE A CA 1
ATOM 1457 C C . ILE A 1 195 ? -3.125 -19.657 20.080 1.00 45.89 1453 ILE A C 1
ATOM 1458 O O . ILE A 1 195 ? -3.541 -20.731 19.637 1.00 45.30 1453 ILE A O 1
ATOM 1463 N N . ALA A 1 196 ? -1.966 -19.526 20.721 1.00 45.55 1454 ALA A N 1
ATOM 1464 C CA . ALA A 1 196 ? -1.070 -20.658 20.954 1.00 45.66 1454 ALA A CA 1
ATOM 1465 C C . ALA A 1 196 ? -1.754 -21.700 21.847 1.00 45.22 1454 ALA A C 1
ATOM 1466 O O . ALA A 1 196 ? -1.523 -22.901 21.725 1.00 45.16 1454 ALA A O 1
ATOM 1468 N N . GLU A 1 197 ? -2.596 -21.204 22.746 1.00 44.85 1455 GLU A N 1
ATOM 1469 C CA . GLU A 1 197 ? -3.382 -22.022 23.662 1.00 44.94 1455 GLU A CA 1
ATOM 1470 C C . GLU A 1 197 ? -4.391 -22.869 22.858 1.00 43.62 1455 GLU A C 1
ATOM 1471 O O . GLU A 1 197 ? -4.524 -24.078 23.072 1.00 44.31 1455 GLU A O 1
ATOM 1477 N N . ALA A 1 198 ? -5.055 -22.244 21.893 1.00 42.29 1456 ALA A N 1
ATOM 1478 C CA . ALA A 1 198 ? -5.959 -22.967 21.007 1.00 41.81 1456 ALA A CA 1
ATOM 1479 C C . ALA A 1 198 ? -5.203 -24.008 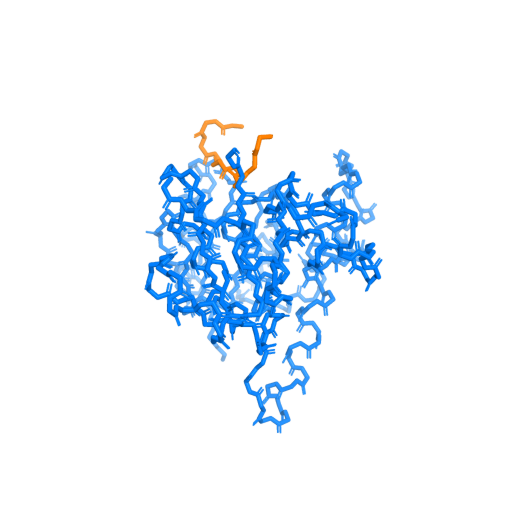20.179 1.00 41.96 1456 ALA A C 1
ATOM 1480 O O . ALA A 1 198 ? -5.631 -25.160 20.095 1.00 43.13 1456 ALA A O 1
ATOM 1482 N N . ALA A 1 199 ? -4.073 -23.606 19.599 1.00 41.11 1457 ALA A N 1
ATOM 1483 C CA . ALA A 1 199 ? -3.233 -24.496 18.806 1.00 41.85 1457 ALA A CA 1
ATOM 1484 C C . ALA A 1 199 ? -2.750 -25.692 19.627 1.00 43.04 1457 ALA A C 1
ATOM 1485 O O . ALA A 1 199 ? -2.709 -26.814 19.121 1.00 43.42 1457 ALA A O 1
ATOM 1487 N N . ALA A 1 200 ? -2.397 -25.446 20.890 1.00 43.53 1458 ALA A N 1
ATOM 1488 C CA . ALA A 1 200 ? -1.954 -26.515 21.779 1.00 45.28 1458 ALA A CA 1
ATOM 1489 C C . ALA A 1 200 ? -3.055 -27.572 21.965 1.00 45.52 1458 ALA A C 1
ATOM 1490 O O . ALA A 1 200 ? -2.766 -28.703 22.305 1.00 46.14 1458 ALA A O 1
ATOM 1492 N N . GLN A 1 201 ? -4.303 -27.194 21.689 1.00 45.31 1459 GLN A N 1
ATOM 1493 C CA . GLN A 1 201 ? -5.452 -28.105 21.779 1.00 46.76 1459 GLN A CA 1
ATOM 1494 C C . GLN A 1 201 ? -5.917 -28.629 20.426 1.00 46.44 1459 GLN A C 1
ATOM 1495 O O . GLN A 1 201 ? -7.013 -29.195 20.332 1.00 46.81 1459 GLN A O 1
ATOM 1501 N N . ASN A 1 202 ? -5.106 -28.419 19.391 1.00 46.32 1460 ASN A N 1
ATOM 1502 C CA . ASN A 1 202 ? -5.400 -28.908 18.036 1.00 46.43 1460 ASN A CA 1
ATOM 1503 C C . ASN A 1 202 ? -6.609 -28.279 17.335 1.00 44.74 1460 ASN A C 1
ATOM 1504 O O . ASN A 1 202 ? -7.207 -28.894 16.451 1.00 45.28 1460 ASN A O 1
ATOM 1509 N N . VAL A 1 203 ? -6.967 -27.065 17.747 1.00 43.10 1461 VAL A N 1
ATOM 1510 C CA . VAL A 1 203 ? -7.885 -26.216 16.994 1.00 41.56 1461 VAL A CA 1
ATOM 1511 C C . VAL A 1 203 ? -7.120 -25.766 15.739 1.00 41.27 1461 VAL A C 1
ATOM 1512 O O . VAL A 1 203 ? -5.938 -25.446 15.830 1.00 40.85 1461 VAL A O 1
ATOM 1516 N N . TYR A 1 204 ? -7.763 -25.789 14.569 1.00 41.55 1462 TYR A N 1
ATOM 1517 C CA . TYR A 1 204 ? -7.133 -25.239 13.351 1.00 41.24 1462 TYR A CA 1
ATOM 1518 C C . TYR A 1 204 ? -7.054 -23.725 13.471 1.00 39.82 1462 TYR A C 1
ATOM 1519 O O . TYR A 1 204 ? -8.081 -23.043 13.461 1.00 39.32 1462 TYR A O 1
ATOM 1528 N N . CYS A 1 205 ? -5.835 -23.218 13.629 1.00 39.47 1463 CYS A N 1
ATOM 1529 C CA . CYS A 1 205 ? -5.608 -21.790 13.794 1.00 39.44 1463 CYS A CA 1
ATOM 1530 C C . CYS A 1 205 ? -5.099 -21.233 12.474 1.00 38.63 1463 CYS A C 1
ATOM 1531 O O . CYS A 1 205 ? -3.921 -21.359 12.176 1.00 38.35 1463 CYS A O 1
ATOM 1534 N N . LEU A 1 206 ? -6.000 -20.591 11.729 1.00 37.19 1464 LEU A N 1
ATOM 1535 C CA . LEU A 1 206 ? -5.819 -20.328 10.301 1.00 37.51 1464 LEU A CA 1
ATOM 1536 C C . LEU A 1 206 ? -6.113 -18.893 9.882 1.00 36.74 1464 LEU A C 1
ATOM 1537 O O . LEU A 1 206 ? -6.965 -18.213 10.479 1.00 35.22 1464 LEU A O 1
ATOM 1542 N N . ARG A 1 207 ? -5.402 -18.445 8.850 1.00 37.35 1465 ARG A N 1
ATOM 1543 C CA . ARG A 1 207 ? -5.670 -17.165 8.185 1.00 37.80 1465 ARG A CA 1
ATOM 1544 C C . ARG A 1 207 ? -7.064 -17.204 7.558 1.00 36.20 1465 ARG A C 1
ATOM 1545 O O . ARG A 1 207 ? -7.496 -18.261 7.091 1.00 35.82 1465 ARG A O 1
ATOM 1553 N N . THR A 1 208 ? -7.755 -16.066 7.526 1.00 35.43 1466 THR A N 1
ATOM 1554 C CA . THR A 1 208 ? -9.101 -16.007 6.898 1.00 34.62 1466 THR A CA 1
ATOM 1555 C C . THR A 1 208 ? -9.178 -16.453 5.431 1.00 35.19 1466 THR A C 1
ATOM 1556 O O . THR A 1 208 ? -10.253 -16.846 4.965 1.00 35.52 1466 THR A O 1
ATOM 1560 N N . GLU A 1 209 ? -8.054 -16.388 4.726 1.00 36.11 1467 GLU A N 1
ATOM 1561 C CA . GLU A 1 209 ? -7.960 -16.779 3.322 1.00 37.65 1467 GLU A CA 1
ATOM 1562 C C . GLU A 1 209 ? -8.381 -18.215 3.085 1.00 37.68 1467 GLU A C 1
ATOM 1563 O O . GLU A 1 209 ? -8.861 -18.552 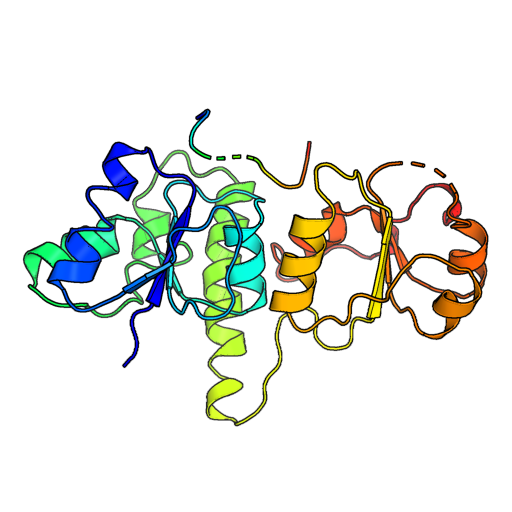1.999 1.00 37.76 1467 GLU A O 1
ATOM 1569 N N . TYR A 1 210 ? -8.178 -19.063 4.094 1.00 37.37 1468 TYR A N 1
ATOM 1570 C CA . TYR A 1 210 ? -8.619 -20.433 4.018 1.00 37.23 1468 TYR A CA 1
ATOM 1571 C C . TYR A 1 210 ? -10.121 -20.522 3.728 1.00 36.91 1468 TYR A C 1
ATOM 1572 O O . TYR A 1 210 ? -10.559 -21.436 3.027 1.00 37.82 1468 TYR A O 1
ATOM 1581 N N . ILE A 1 211 ? -10.911 -19.601 4.278 1.00 36.13 1469 ILE A N 1
ATOM 1582 C CA . ILE A 1 211 ? -12.365 -19.693 4.131 1.00 35.70 1469 ILE A CA 1
ATOM 1583 C C . ILE A 1 211 ? -12.727 -19.608 2.654 1.00 36.13 1469 ILE A C 1
ATOM 1584 O O . ILE A 1 211 ? -13.407 -20.497 2.136 1.00 36.91 1469 ILE A O 1
ATOM 1589 N N . ALA A 1 212 ? -12.217 -18.579 1.984 1.00 35.83 1470 ALA A N 1
ATOM 1590 C CA . ALA A 1 212 ? -12.458 -18.361 0.555 1.00 36.97 1470 ALA A CA 1
ATOM 1591 C C . ALA A 1 212 ? -11.838 -19.439 -0.361 1.00 38.63 1470 ALA A C 1
ATOM 1592 O O . ALA A 1 212 ? -12.477 -19.894 -1.307 1.00 38.97 1470 ALA A O 1
ATOM 1594 N N . ASP A 1 213 ? -10.594 -19.834 -0.091 1.00 39.75 1471 ASP A N 1
ATOM 1595 C CA . ASP A 1 213 ? -9.934 -20.879 -0.880 1.00 42.32 1471 ASP A CA 1
ATOM 1596 C C . ASP A 1 213 ? -10.613 -22.231 -0.688 1.00 43.59 1471 ASP A C 1
ATOM 1597 O O . ASP A 1 213 ? -10.673 -23.042 -1.619 1.00 44.20 1471 ASP A O 1
ATOM 1602 N N . TYR A 1 214 ? -11.138 -22.458 0.515 1.00 43.38 1472 TYR A N 1
ATOM 1603 C CA . TYR A 1 214 ? -11.913 -23.662 0.777 1.00 45.64 1472 TYR A CA 1
ATOM 1604 C C . TYR A 1 214 ? -13.131 -23.755 -0.146 1.00 46.58 1472 TYR A C 1
ATOM 1605 O O . TYR A 1 214 ? -13.478 -24.838 -0.604 1.00 47.53 1472 TYR A O 1
ATOM 1614 N N . LEU A 1 215 ? -13.759 -22.617 -0.426 1.00 46.88 1473 LEU A N 1
ATOM 1615 C CA . LEU A 1 215 ? -14.876 -22.561 -1.371 1.00 48.62 1473 LEU A CA 1
ATOM 1616 C C . LEU A 1 215 ? -14.453 -22.527 -2.843 1.00 50.65 1473 LEU A C 1
ATOM 1617 O O . LEU A 1 215 ? -15.104 -23.141 -3.686 1.00 51.91 1473 LEU A O 1
ATOM 1622 N N . MET A 1 216 ? -13.375 -21.802 -3.132 1.00 51.85 1474 MET A N 1
ATOM 1623 C CA A MET A 1 216 ? -12.910 -21.529 -4.496 0.50 53.75 1474 MET A CA 1
ATOM 1624 C CA B MET A 1 216 ? -12.959 -21.549 -4.514 0.50 53.63 1474 MET A CA 1
ATOM 1625 C C . MET A 1 216 ? -12.281 -22.744 -5.180 1.00 56.50 1474 MET A C 1
ATOM 1626 O O . MET A 1 216 ? -12.202 -22.817 -6.416 1.00 57.37 1474 MET A O 1
ATOM 1635 N N . GLN A 1 217 ? -11.808 -23.686 -4.372 1.00 58.07 1475 GLN A N 1
ATOM 1636 C CA . GLN A 1 217 ? -11.044 -24.807 -4.907 1.00 61.54 1475 GLN A CA 1
ATOM 1637 C C . GLN A 1 217 ? -11.694 -26.169 -4.698 1.00 63.12 1475 GLN A C 1
ATOM 1638 O O . GLN A 1 217 ? -12.083 -26.529 -3.581 1.00 62.28 1475 GLN A O 1
ATOM 1644 N N . GLU A 1 218 ? -11.816 -26.898 -5.806 1.00 66.28 1476 GLU A N 1
ATOM 1645 C CA . GLU A 1 218 ? -12.144 -28.327 -5.824 1.00 69.01 1476 GLU A CA 1
ATOM 1646 C C . GLU A 1 218 ? -11.348 -29.078 -4.755 1.00 70.00 1476 GLU A C 1
ATOM 1647 O O . GLU A 1 218 ? -11.923 -29.701 -3.860 1.00 69.89 1476 GLU A O 1
ATOM 1653 N N . SER A 1 219 ? -10.024 -28.999 -4.852 1.00 71.39 1477 SER A N 1
ATOM 1654 C CA . SER A 1 219 ? -9.132 -29.559 -3.842 1.00 72.59 1477 SER A CA 1
ATOM 1655 C C . SER A 1 219 ? -8.288 -28.428 -3.276 1.00 71.01 1477 SER A C 1
ATOM 1656 O O . SER A 1 219 ? -7.263 -28.069 -3.865 1.00 72.34 1477 SER A O 1
ATOM 1659 N N . PRO A 1 220 ? -8.720 -27.851 -2.143 1.00 68.88 1478 PRO A N 1
ATOM 1660 C CA . PRO A 1 220 ? -7.932 -26.784 -1.508 1.00 67.62 1478 PRO A CA 1
ATOM 1661 C C . PRO A 1 220 ? -6.606 -27.317 -0.950 1.00 68.97 1478 PRO A C 1
ATOM 1662 O O . PRO A 1 220 ? -6.519 -28.519 -0.649 1.00 70.31 1478 PRO A O 1
ATOM 1666 N N . PRO A 1 221 ? -5.575 -26.442 -0.822 1.00 68.23 1479 PRO A N 1
ATOM 1667 C CA . PRO A 1 221 ? -4.331 -26.909 -0.202 1.00 68.71 1479 PRO A CA 1
ATOM 1668 C C . PRO A 1 221 ? -4.556 -27.318 1.252 1.00 66.71 1479 PRO A C 1
ATOM 1669 O O . PRO A 1 221 ? -5.591 -26.991 1.855 1.00 64.07 1479 PRO A O 1
ATOM 1673 N N . HIS A 1 222 ? -3.585 -28.052 1.785 1.00 67.54 1480 HIS A N 1
ATOM 1674 C CA . HIS A 1 222 ? -3.596 -28.478 3.174 1.00 65.97 1480 HIS A CA 1
ATOM 1675 C C . HIS A 1 222 ? -3.697 -27.277 4.123 1.00 62.47 1480 HIS A C 1
ATOM 1676 O O . HIS A 1 222 ? -3.137 -26.209 3.852 1.00 61.86 1480 HIS A O 1
ATOM 1683 N N . VAL A 1 223 ? -4.419 -27.464 5.223 1.00 59.94 1481 VAL A N 1
ATOM 1684 C CA . VAL A 1 223 ? -4.585 -26.445 6.267 1.00 56.73 1481 VAL A CA 1
ATOM 1685 C C . VAL A 1 223 ? -3.253 -25.922 6.813 1.00 55.89 1481 VAL A C 1
ATOM 1686 O O . VAL A 1 223 ? -3.143 -24.761 7.197 1.00 54.25 1481 VAL A O 1
ATOM 1690 N N . GLU A 1 224 ? -2.244 -26.786 6.838 1.00 56.63 1482 GLU A N 1
ATOM 1691 C CA . GLU A 1 224 ? -0.894 -26.393 7.247 1.00 56.56 1482 GLU A CA 1
ATOM 1692 C C . GLU A 1 224 ? -0.383 -25.170 6.477 1.00 55.33 1482 GLU A C 1
ATOM 1693 O O . GLU A 1 224 ? 0.435 -24.412 6.989 1.00 55.41 1482 GLU A O 1
ATOM 1699 N N . ASN A 1 225 ? -0.890 -24.964 5.265 1.00 54.12 1483 ASN A N 1
ATOM 1700 C CA . ASN A 1 225 ? -0.487 -23.818 4.447 1.00 53.24 1483 ASN A CA 1
ATOM 1701 C C . ASN A 1 225 ? -1.073 -22.476 4.923 1.00 50.53 1483 ASN A C 1
ATOM 1702 O O . ASN A 1 225 ? -0.649 -21.417 4.466 1.00 50.17 1483 ASN A O 1
ATOM 1707 N N . TYR A 1 226 ? -2.015 -22.529 5.866 1.00 47.51 1484 TYR A N 1
ATOM 1708 C CA . TYR A 1 226 ? -2.737 -21.330 6.310 1.00 45.03 1484 TYR A CA 1
ATOM 1709 C C . TYR A 1 226 ? -2.576 -21.052 7.802 1.00 44.17 1484 TYR A C 1
ATOM 1710 O O . TYR A 1 226 ? -3.287 -20.218 8.357 1.00 42.94 1484 TYR A O 1
ATOM 1719 N N . CYS A 1 227 ? -1.635 -21.750 8.425 1.00 44.86 1485 CYS A N 1
ATOM 1720 C CA A CYS A 1 227 ? -1.394 -21.667 9.858 0.50 44.44 1485 CYS A CA 1
ATOM 1721 C CA B CYS A 1 227 ? -1.422 -21.658 9.870 0.50 44.81 1485 CYS A CA 1
ATOM 1722 C C . CYS A 1 227 ? -1.004 -20.257 10.315 1.00 44.34 1485 CYS A C 1
ATOM 1723 O O . CYS A 1 227 ? -0.121 -19.635 9.732 1.00 45.47 1485 CYS A O 1
ATOM 1728 N N . LEU A 1 228 ? -1.661 -19.758 11.357 1.00 43.16 1486 LEU A N 1
ATOM 1729 C CA . LEU A 1 228 ? -1.269 -18.486 11.976 1.00 43.46 1486 LEU A CA 1
ATOM 1730 C C . LEU A 1 228 ? 0.097 -18.623 12.647 1.00 45.74 1486 LEU A C 1
ATOM 1731 O O . LEU A 1 228 ? 0.512 -19.735 12.961 1.00 45.05 1486 LEU A O 1
ATOM 1736 N N . PRO A 1 229 ? 0.807 -17.492 12.842 1.00 48.49 1487 PRO A N 1
ATOM 1737 C CA . PRO A 1 229 ? 2.164 -17.504 13.394 1.00 51.13 1487 PRO A CA 1
ATOM 1738 C C . PRO A 1 229 ? 2.334 -18.273 14.693 1.00 52.23 1487 PRO A C 1
ATOM 1739 O O . PRO A 1 229 ? 3.250 -19.093 14.782 1.00 53.53 1487 PRO A O 1
ATOM 1743 N N . GLU A 1 230 ? 1.462 -18.036 15.677 1.00 52.58 1488 GLU A N 1
ATOM 1744 C CA . GLU A 1 230 ? 1.556 -18.700 16.998 1.00 53.99 1488 GLU A CA 1
ATOM 1745 C C . GLU A 1 230 ? 1.271 -20.204 16.958 1.00 53.49 1488 GLU A C 1
ATOM 1746 O O . GLU A 1 230 ? 1.585 -20.930 17.910 1.00 54.12 1488 GLU A O 1
ATOM 1752 N N . ALA A 1 231 ? 0.666 -20.660 15.863 1.00 53.04 1489 ALA A N 1
ATOM 1753 C CA . ALA A 1 231 ? 0.326 -22.074 15.679 1.00 53.28 1489 ALA A CA 1
ATOM 1754 C C . ALA A 1 231 ? 1.379 -22.887 14.904 1.00 55.13 1489 ALA A C 1
ATOM 1755 O O . ALA A 1 231 ? 1.263 -24.114 14.799 1.00 54.82 1489 ALA A O 1
ATOM 1757 N N . ILE A 1 232 ? 2.395 -22.205 14.364 1.00 56.77 1490 ILE A N 1
ATOM 1758 C CA . ILE A 1 232 ? 3.464 -22.866 13.589 1.00 59.33 1490 ILE A CA 1
ATOM 1759 C C . ILE A 1 232 ? 4.344 -23.775 14.462 1.00 61.14 1490 ILE A C 1
ATOM 1760 O O . ILE A 1 232 ? 4.866 -23.339 15.490 1.00 61.65 1490 ILE A O 1
ATOM 1765 N N . SER A 1 233 ? 4.496 -25.027 14.026 1.00 62.82 1491 SER A N 1
ATOM 1766 C CA . SER A 1 233 ? 5.277 -26.081 14.697 1.00 65.22 1491 SER A CA 1
ATOM 1767 C C . SER A 1 233 ? 5.280 -26.059 16.234 1.00 65.23 1491 SER A C 1
ATOM 1768 O O . SER A 1 233 ? 4.262 -25.770 16.872 1.00 64.35 1491 SER A O 1
ATOM 1771 N N . SER B 2 1 ? -15.054 -0.286 -8.263 1.00 42.24 1129 SER B N 1
ATOM 1772 C CA . SER B 2 1 ? -16.087 0.790 -8.038 1.00 41.91 1129 SER B CA 1
ATOM 1773 C C . SER B 2 1 ? -16.416 1.039 -6.566 1.00 41.16 1129 SER B C 1
ATOM 1774 O O . SER B 2 1 ? -16.557 0.093 -5.791 1.00 40.45 1129 SER B O 1
ATOM 1777 N N . ILE B 2 2 ? -16.530 2.317 -6.197 1.00 41.52 1130 ILE B N 1
ATOM 1778 C CA . ILE B 2 2 ? -16.951 2.701 -4.842 1.00 41.94 1130 ILE B CA 1
ATOM 1779 C C . ILE B 2 2 ? -18.325 2.139 -4.452 1.00 39.81 1130 ILE B C 1
ATOM 1780 O O . ILE B 2 2 ? -18.662 2.076 -3.266 1.00 40.74 1130 ILE B O 1
ATOM 1785 N N . TYR B 2 3 ? -19.109 1.749 -5.452 1.00 37.08 1131 TYR B N 1
ATOM 1786 C CA . TYR B 2 3 ? -20.442 1.232 -5.244 1.00 36.25 1131 TYR B CA 1
ATOM 1787 C C . TYR B 2 3 ? -20.475 -0.311 -5.193 1.00 35.24 1131 TYR B C 1
ATOM 1788 O O . TYR B 2 3 ? -21.552 -0.888 -5.053 1.00 35.49 1131 TYR B O 1
ATOM 1797 N N . PHE B 2 4 ? -19.321 -0.976 -5.344 1.00 34.54 1132 PHE B N 1
ATOM 1798 C CA . PHE B 2 4 ? -19.255 -2.436 -5.183 1.00 33.33 1132 PHE B CA 1
ATOM 1799 C C . PHE B 2 4 ? -18.878 -2.708 -3.723 1.00 33.51 1132 PHE B C 1
ATOM 1800 O O . PHE B 2 4 ? -17.967 -2.082 -3.192 1.00 35.05 1132 PHE B O 1
ATOM 1819 N N . PRO B 2 6 ? -17.091 -3.728 -0.625 1.00 33.95 1134 PRO B N 1
ATOM 1820 C CA . PRO B 2 6 ? -15.704 -4.157 -0.415 1.00 35.53 1134 PRO B CA 1
ATOM 1821 C C . PRO B 2 6 ? -15.583 -5.655 -0.124 1.00 35.75 1134 PRO B C 1
ATOM 1822 O O . PRO B 2 6 ? -16.479 -6.252 0.492 1.00 35.43 1134 PRO B O 1
ATOM 1826 N N . GLU B 2 7 ? -14.492 -6.249 -0.609 1.00 36.49 1135 GLU B N 1
ATOM 1827 C CA . GLU B 2 7 ? -14.121 -7.621 -0.292 1.00 36.97 1135 GLU B CA 1
ATOM 1828 C C . GLU B 2 7 ? -13.851 -7.795 1.212 1.00 36.92 1135 GLU B C 1
ATOM 1829 O O . GLU B 2 7 ? -13.634 -6.820 1.928 1.00 37.28 1135 GLU B O 1
ATOM 1835 N N . LEU B 2 8 ? -13.815 -9.043 1.666 1.00 36.58 1136 LEU B N 1
ATOM 1836 C CA . LEU B 2 8 ? -13.502 -9.375 3.061 1.00 37.08 1136 LEU B CA 1
ATOM 1837 C C . LEU B 2 8 ? -11.995 -9.575 3.276 1.00 38.96 1136 LEU B C 1
ATOM 1838 O O . LEU B 2 8 ? -11.567 -10.057 4.327 1.00 39.98 1136 LEU B O 1
ATOM 1843 N N . TYR B 2 9 ? -11.208 -9.176 2.275 1.00 40.14 1137 TYR B N 1
ATOM 1844 C CA . TYR B 2 9 ? -9.758 -9.368 2.224 1.00 43.66 1137 TYR B CA 1
ATOM 1845 C C . TYR B 2 9 ? -9.030 -8.149 1.669 1.00 46.44 1137 TYR B C 1
ATOM 1846 O O . TYR B 2 9 ? -9.588 -7.416 0.856 1.00 45.67 1137 TYR B O 1
ATOM 1855 N N . ASP B 2 10 ? -7.787 -7.952 2.103 1.00 50.87 1138 ASP B N 1
ATOM 1856 C CA . ASP B 2 10 ? -6.853 -7.010 1.470 1.00 55.24 1138 ASP B CA 1
ATOM 1857 C C . ASP B 2 10 ? -6.470 -7.509 0.080 1.00 56.34 1138 ASP B C 1
ATOM 1858 O O . ASP B 2 10 ? -7.015 -7.053 -0.923 1.00 55.91 1138 ASP B O 1
#

Nearest PDB structures (foldseek):
  3al3-assembly1_A  TM=1.005E+00  e=1.144E-46  Homo sapiens
  7cmz-assembly1_A  TM=9.439E-01  e=1.564E-41  Homo sapiens
  8ir4-assembly1_A  TM=8.407E-01  e=8.431E-16  Homo sapiens
  3sht-assembly3_C  TM=7.811E-01  e=2.850E-10  Homo sapiens
  6zpk-assembly1_A  TM=6.825E-01  e=4.762E-07  Trypanosoma brucei brucei TREU927

CATH classification: 3.40.50.10190 (+1 more: 3.40.50.10190)

Sequence (227 aa):
KQYIFQLSSSLNNPQERIDDYCCHLIEKLGGLVIEKQCCFDPTCTHIVVGHPLRNEKYLASVAAGKWVLHRSYLEACRTAGHFVQQEEDYEWGSSSILDVLTGINVQQRRLALAAMRWRKKIQQQRQESGIVEGAFSGWKVILHVDQSREAGFKRLLQSGGAKVLPGHSVPLFKEATHLFSDLGVNIAEAAAQNVYCLRTEYIADYLMMQESPPHVENYCCLPEAISSIYFPELYD

Solvent-accessible surface area: 11374 Å² total

B-factor: mean 47.25, std 12.21, range [27.54, 98.78]

Foldseek 3Di:
DAAEEEEEADDPVLVVVLQVLQVQQPHHYDPDPAADLVHQEYEYDAQDPFLNLLLLLQQQHQYFYPVQSVVCVVVSHRDDRQLGQLQDCNNVVPDDPQDPLRNLSSVLSNVSNVVQVVVVVVPDRAGLLAPFEEEEDEDPVCGVSVCSSNVSNHYHDDPHQDLVCLLVGQEYEYQPVHPQLSSLVVNRLYFYPVCSSQSSSDPDRDDSLVGHDPSNND/DVVPDDPDD